Protein AF-W7XDG5-F1 (afdb_monomer_lite)

pLDDT: mean 74.52, std 22.85, range [33.78, 98.62]

Secondary structure (DSSP, 8-state):
-----------------------------------------------------------------------------------------TTGGGGG-----HHHHHHHHHHHHHHHTS-HHHHHHHHHHHHHHHHHHHHT-TTSHHHHHHHHHHHHHHHHHHHHHHHHHHHHHHHHHHHHHHHHHHHHHHHHHHHHSHHHHHHHHHHHHHHHHHHHHHHHHHHHHHHHHHHHHHHHHHHHHHHHHHHHHHHHHHHHHHHHHHHHHHHHHHHHHHHHHHHHHHHHHHHHHHHHHHHHHHHHHHHHHHHHHHHHHHHHHHHHHHHHHHHHHHHHHHHTT--

InterPro domains:
  IPR039986 Cilia- and flagella- associated protein 210 [PTHR28663] (76-336)
  IPR043597 Trichohyalin-plectin-homology domain [PF13868] (195-336)

Foldseek 3Di:
DDDDDDDDDDDDDDDDDDDDDDDDDDDDPDDPDDDPDPDDDDDDDDDDDDDDDDPPPPDPPDDPDDDPDDPDDDPDDDDDDDDDDDDDDPVVVVVPPDPQDPVNVVVVVVVVVVVPVPPPVVVVVVVVVVVVVVVVVLVPDCPRPVNVVVVVVVVVVVVVVVVVVVVVVVVVVVVVVVVVVVVVVVVVVVVVVVCPPPVNVVVVVVVVVVVVVVVVVVVVVVVVVVVVVVVVVVVVVVVVVVVVVVVVVVVVVVVVVVVVVVVVVVVVVVVVVVVVVVVVVVVVVVVVVVVVVVVVVVVVVVVVVVVVVVVVVVVVVVVVVVVVVVVVVVVVVVVVPPD

Radius of gyration: 85.72 Å; chains: 1; bounding box: 159×90×265 Å

Structure (mmCIF, N/CA/C/O backbone):
data_AF-W7XDG5-F1
#
_entry.id   AF-W7XDG5-F1
#
loop_
_atom_site.group_PDB
_atom_site.id
_atom_site.type_symbol
_atom_site.label_atom_id
_atom_site.label_alt_id
_atom_site.label_comp_id
_atom_site.label_asym_id
_atom_site.label_entity_id
_atom_site.label_seq_id
_atom_site.pdbx_PDB_ins_code
_atom_site.Cartn_x
_atom_site.Cartn_y
_atom_site.Cartn_z
_atom_site.occupancy
_atom_site.B_iso_or_equiv
_atom_site.auth_seq_id
_atom_site.auth_comp_id
_atom_site.auth_asym_id
_atom_site.auth_atom_id
_atom_site.pdbx_PDB_model_num
ATOM 1 N N . MET A 1 1 ? -16.754 -52.735 0.616 1.00 49.56 1 MET A N 1
ATOM 2 C CA . MET A 1 1 ? -15.907 -53.597 1.467 1.00 49.56 1 MET A CA 1
ATOM 3 C C . MET A 1 1 ? -14.473 -53.525 0.960 1.00 49.56 1 MET A C 1
ATOM 5 O O . MET A 1 1 ? -14.187 -54.140 -0.052 1.00 49.56 1 MET A O 1
ATOM 9 N N . ALA A 1 2 ? -13.644 -52.710 1.619 1.00 40.28 2 ALA A N 1
ATOM 10 C CA . ALA A 1 2 ? -12.169 -52.677 1.604 1.00 40.28 2 ALA A CA 1
ATOM 11 C C . ALA A 1 2 ? -11.764 -51.508 2.538 1.00 40.28 2 ALA A C 1
ATOM 13 O O . ALA A 1 2 ? -11.938 -50.349 2.179 1.00 40.28 2 ALA A O 1
ATOM 14 N N . THR A 1 3 ? -11.705 -51.745 3.856 1.00 48.88 3 THR A N 1
ATOM 15 C CA . THR A 1 3 ? -10.469 -51.711 4.682 1.00 48.88 3 THR A CA 1
ATOM 16 C C . THR A 1 3 ? -9.687 -50.394 4.552 1.00 48.88 3 THR A C 1
ATOM 18 O O . THR A 1 3 ? -8.977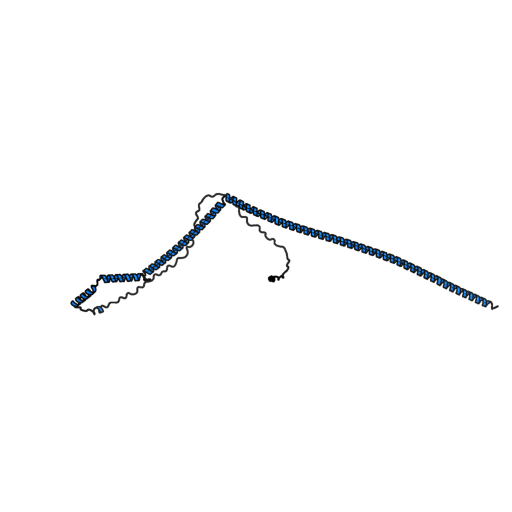 -50.192 3.579 1.00 48.88 3 THR A O 1
ATOM 21 N N . LYS A 1 4 ? -9.933 -49.398 5.418 1.00 45.78 4 LYS A N 1
ATOM 22 C CA . LYS A 1 4 ? -9.270 -49.172 6.730 1.00 45.78 4 LYS A CA 1
ATOM 23 C C . LYS A 1 4 ? -7.735 -49.152 6.652 1.00 45.78 4 LYS A C 1
ATOM 25 O O . LYS A 1 4 ? -7.142 -50.220 6.589 1.00 45.78 4 LYS A O 1
ATOM 30 N N . ASN A 1 5 ? -7.140 -47.957 6.753 1.00 45.66 5 ASN A N 1
ATOM 31 C CA . ASN A 1 5 ? -6.005 -47.597 7.628 1.00 45.66 5 ASN A CA 1
ATOM 32 C C . ASN A 1 5 ? -5.263 -46.374 7.073 1.00 45.66 5 ASN A C 1
ATOM 34 O O . ASN A 1 5 ? -4.577 -46.501 6.071 1.00 45.66 5 ASN A O 1
ATOM 38 N N . LEU A 1 6 ? -5.381 -45.223 7.743 1.00 41.59 6 LEU A N 1
ATOM 39 C CA . LEU A 1 6 ? -4.256 -44.344 8.102 1.00 41.59 6 LEU A CA 1
ATOM 40 C C . LEU A 1 6 ? -4.798 -43.193 8.975 1.00 41.59 6 LEU A C 1
ATOM 42 O O . LEU A 1 6 ? -5.021 -42.069 8.537 1.00 41.59 6 LEU A O 1
ATOM 46 N N . GLN A 1 7 ? -5.066 -43.512 10.238 1.00 43.84 7 GLN A N 1
ATOM 47 C CA . GLN A 1 7 ? -4.991 -42.551 11.333 1.00 43.84 7 GLN A CA 1
ATOM 48 C C . GLN A 1 7 ? -3.771 -42.965 12.147 1.00 43.84 7 GLN A C 1
ATOM 50 O O . GLN A 1 7 ? -3.762 -44.098 12.619 1.00 43.84 7 GLN A O 1
ATOM 55 N N . GLN A 1 8 ? -2.774 -42.088 12.285 1.00 41.34 8 GLN A N 1
ATOM 56 C CA . GLN A 1 8 ? -1.965 -41.869 13.495 1.00 41.34 8 GLN A CA 1
ATOM 57 C C . GLN A 1 8 ? -0.752 -40.974 13.191 1.00 41.34 8 GLN A C 1
ATOM 59 O O . GLN A 1 8 ? -0.273 -40.921 12.066 1.00 41.34 8 GLN A O 1
ATOM 64 N N . SER A 1 9 ? -0.306 -40.286 14.246 1.00 42.78 9 SER A N 1
ATOM 65 C CA . SER A 1 9 ? 0.859 -39.401 14.392 1.00 42.78 9 SER A CA 1
ATOM 66 C C . SER A 1 9 ? 0.800 -38.017 13.734 1.00 42.78 9 SER A C 1
ATOM 68 O O . SER A 1 9 ? 1.282 -37.822 12.625 1.00 42.78 9 SER A O 1
ATOM 70 N N . ASN A 1 10 ? 0.270 -37.035 14.475 1.00 40.34 10 ASN A N 1
ATOM 71 C CA . ASN A 1 10 ? 1.018 -35.818 14.840 1.00 40.34 10 ASN A CA 1
ATOM 72 C C . ASN A 1 10 ? 0.238 -35.008 15.890 1.00 40.34 10 ASN A C 1
ATOM 74 O O . ASN A 1 10 ? -0.404 -34.002 15.607 1.00 40.34 10 ASN A O 1
ATOM 78 N N . LEU A 1 11 ? 0.298 -35.495 17.128 1.00 39.19 11 LEU A N 1
ATOM 79 C CA . LEU A 1 11 ? -0.060 -34.781 18.350 1.00 39.19 11 LEU A CA 1
ATOM 80 C C . LEU A 1 11 ? 1.005 -35.159 19.377 1.00 39.19 11 LEU A C 1
ATOM 82 O O . LEU A 1 11 ? 1.043 -36.324 19.760 1.00 39.19 11 LEU A O 1
ATOM 86 N N . LEU A 1 12 ? 1.872 -34.204 19.744 1.00 39.56 12 LEU A N 1
ATOM 87 C CA . LEU A 1 12 ? 2.531 -34.033 21.054 1.00 39.56 12 LEU A CA 1
ATOM 88 C C . LEU A 1 12 ? 3.755 -33.104 20.926 1.00 39.56 12 LEU A C 1
ATOM 90 O O . LEU A 1 12 ? 4.812 -33.539 20.490 1.00 39.56 12 LEU A O 1
ATOM 94 N N . SER A 1 13 ? 3.615 -31.848 21.364 1.00 37.75 13 SER A N 1
ATOM 95 C CA . SER A 1 13 ? 4.510 -31.247 22.373 1.00 37.75 13 SER A CA 1
ATOM 96 C C . SER A 1 13 ? 4.009 -29.845 22.754 1.00 37.75 13 SER A C 1
ATOM 98 O O . SER A 1 13 ? 4.306 -28.845 22.100 1.00 37.75 13 SER A O 1
ATOM 100 N N . ILE A 1 14 ? 3.219 -29.792 23.825 1.00 41.94 14 ILE A N 1
ATOM 101 C CA . ILE A 1 14 ? 2.969 -28.595 24.640 1.00 41.94 14 ILE A CA 1
ATOM 102 C C . ILE A 1 14 ? 4.016 -28.618 25.771 1.00 41.94 14 ILE A C 1
ATOM 104 O O . ILE A 1 14 ? 4.406 -29.702 26.199 1.00 41.94 14 ILE A O 1
ATOM 108 N N . GLN A 1 15 ? 4.357 -27.433 26.304 1.00 35.47 15 GLN A N 1
ATOM 109 C CA . GLN A 1 15 ? 5.181 -27.128 27.499 1.00 35.47 15 GLN A CA 1
ATOM 110 C C . GLN A 1 15 ? 6.679 -26.960 27.162 1.00 35.47 15 GLN A C 1
ATOM 112 O O . GLN A 1 15 ? 7.318 -27.877 26.675 1.00 35.47 15 GLN A O 1
ATOM 117 N N . THR A 1 16 ? 7.338 -25.808 27.329 1.00 40.66 16 THR A N 1
ATOM 118 C CA . THR A 1 16 ? 7.380 -24.822 28.428 1.00 40.66 16 THR A CA 1
ATOM 119 C C . THR A 1 16 ? 7.983 -23.514 27.852 1.00 40.66 16 THR A C 1
ATOM 121 O O . THR A 1 16 ? 8.860 -23.564 26.998 1.00 40.66 16 THR A O 1
ATOM 124 N N . ASN A 1 17 ? 7.508 -22.303 28.151 1.00 36.38 17 ASN A N 1
ATOM 125 C CA . ASN A 1 17 ? 7.984 -21.514 29.288 1.00 36.38 17 ASN A CA 1
ATOM 126 C C . ASN A 1 17 ? 7.143 -20.235 29.429 1.00 36.38 17 ASN A C 1
ATOM 128 O O . ASN A 1 17 ? 7.315 -19.269 28.689 1.00 36.38 17 ASN A O 1
ATOM 132 N N . ASN A 1 18 ? 6.280 -20.225 30.443 1.00 39.97 18 ASN A N 1
ATOM 133 C CA . ASN A 1 18 ? 5.857 -19.003 31.110 1.00 39.97 18 ASN A CA 1
ATOM 134 C C . ASN A 1 18 ? 7.000 -18.551 32.023 1.00 39.97 18 ASN A C 1
ATOM 136 O O . ASN A 1 18 ? 7.365 -19.278 32.949 1.00 39.97 18 ASN A O 1
ATOM 140 N N . LYS A 1 19 ? 7.517 -17.335 31.831 1.00 44.19 19 LYS A N 1
ATOM 141 C CA . LYS A 1 19 ? 8.148 -16.607 32.933 1.00 44.19 19 LYS A CA 1
ATOM 142 C C . LYS A 1 19 ? 7.814 -15.125 32.842 1.00 44.19 19 LYS A C 1
ATOM 144 O O . LYS A 1 19 ? 8.171 -14.442 31.890 1.00 44.19 19 LYS A O 1
ATOM 149 N N . LEU A 1 20 ? 7.082 -14.695 33.864 1.00 41.25 20 LEU A N 1
ATOM 150 C CA . LEU A 1 20 ? 6.764 -13.323 34.208 1.00 41.25 20 LEU A CA 1
ATOM 151 C C . LEU A 1 20 ? 8.003 -12.420 34.164 1.00 41.25 20 LEU A C 1
ATOM 153 O O . LEU A 1 20 ? 9.030 -12.759 34.750 1.00 41.25 20 LEU A O 1
ATOM 157 N N . ALA A 1 21 ? 7.821 -11.211 33.641 1.00 38.25 21 ALA A N 1
ATOM 158 C CA . ALA A 1 21 ? 8.398 -10.012 34.234 1.00 38.25 21 ALA A CA 1
ATOM 159 C C . ALA A 1 21 ? 7.479 -8.822 33.929 1.00 38.25 21 ALA A C 1
ATOM 161 O O . ALA A 1 21 ? 7.512 -8.232 32.853 1.00 38.25 21 ALA A O 1
ATOM 162 N N . MET A 1 22 ? 6.625 -8.500 34.901 1.00 44.25 22 MET A N 1
ATOM 163 C CA . MET A 1 22 ? 6.102 -7.151 35.059 1.00 44.25 22 MET A CA 1
ATOM 164 C C . MET A 1 22 ? 7.280 -6.210 35.317 1.00 44.25 22 MET A C 1
ATOM 166 O O . MET A 1 22 ? 8.075 -6.505 36.205 1.00 44.25 22 MET A O 1
ATOM 170 N N . GLN A 1 23 ? 7.347 -5.086 34.603 1.00 39.53 23 GLN A N 1
ATOM 171 C CA . GLN A 1 23 ? 7.790 -3.789 35.131 1.00 39.53 23 GLN A CA 1
ATOM 172 C C . GLN A 1 23 ? 7.580 -2.697 34.070 1.00 39.53 23 GLN A C 1
ATOM 174 O O . GLN A 1 23 ? 8.295 -2.608 33.078 1.00 39.53 23 GLN A O 1
ATOM 179 N N . SER A 1 24 ? 6.562 -1.869 34.309 1.00 40.94 24 SER A N 1
ATOM 180 C CA . SER A 1 24 ? 6.513 -0.468 33.873 1.00 40.94 24 SER A CA 1
ATOM 181 C C . SER A 1 24 ? 7.502 0.319 34.748 1.00 40.94 24 SER A C 1
ATOM 183 O O . SER A 1 24 ? 7.617 -0.011 35.934 1.00 40.94 24 SER A O 1
ATOM 185 N N . PRO A 1 25 ? 8.237 1.312 34.215 1.00 52.00 25 PRO A N 1
ATOM 186 C CA . PRO A 1 25 ? 7.735 2.682 34.340 1.00 52.00 25 PRO A CA 1
ATOM 187 C C . PRO A 1 25 ? 8.011 3.604 33.138 1.00 52.00 25 PRO A C 1
ATOM 189 O O . PRO A 1 25 ? 9.031 3.525 32.458 1.00 52.00 25 PRO A O 1
ATOM 192 N N . ASN A 1 26 ? 7.075 4.541 32.962 1.00 48.94 26 ASN A N 1
ATOM 193 C CA . ASN A 1 26 ? 7.190 5.820 32.259 1.00 48.94 26 ASN A CA 1
ATOM 194 C C . ASN A 1 26 ? 8.621 6.379 32.168 1.00 48.94 26 ASN A C 1
ATOM 196 O O . ASN A 1 26 ? 9.257 6.562 33.198 1.00 48.94 26 ASN A O 1
ATOM 200 N N . HIS A 1 27 ? 9.057 6.752 30.961 1.00 39.16 27 HIS A N 1
ATOM 201 C CA . HIS A 1 27 ? 9.639 8.058 30.603 1.00 39.16 27 HIS A CA 1
ATOM 202 C C . HIS A 1 27 ? 10.189 8.006 29.164 1.00 39.16 27 HIS A C 1
ATOM 204 O O . HIS A 1 27 ? 10.808 7.023 28.782 1.00 39.16 27 HIS A O 1
ATOM 210 N N . LEU A 1 28 ? 10.005 9.112 28.424 1.00 41.94 28 LEU A N 1
ATOM 211 C CA . LEU A 1 28 ? 10.512 9.462 27.075 1.00 41.94 28 LEU A CA 1
ATOM 212 C C . LEU A 1 28 ? 9.476 9.475 25.940 1.00 41.94 28 LEU A C 1
ATOM 214 O O . LEU A 1 28 ? 9.595 8.796 24.926 1.00 41.94 28 LEU A O 1
ATOM 218 N N . LEU A 1 29 ? 8.537 10.418 26.054 1.00 45.34 29 LEU A N 1
ATOM 219 C CA . LEU A 1 29 ? 8.078 11.190 24.899 1.00 45.34 29 LEU A CA 1
ATOM 220 C C . LEU A 1 29 ? 9.277 11.974 24.334 1.00 45.34 29 LEU A C 1
ATOM 222 O O . LEU A 1 29 ? 9.655 13.021 24.861 1.00 45.34 29 LEU A O 1
ATOM 226 N N . LYS A 1 30 ? 9.892 11.455 23.269 1.00 43.22 30 LYS A N 1
ATOM 227 C CA . LYS A 1 30 ? 10.757 12.223 22.369 1.00 43.22 30 LYS A CA 1
ATOM 228 C C . LYS A 1 30 ? 10.217 12.139 20.944 1.00 43.22 30 LYS A C 1
ATOM 230 O O . LYS A 1 30 ? 10.039 11.061 20.393 1.00 43.22 30 LYS A O 1
ATOM 235 N N . SER A 1 31 ? 10.001 13.334 20.396 1.00 44.91 31 SER A N 1
ATOM 236 C CA . SER A 1 31 ? 10.007 13.692 18.976 1.00 44.91 31 SER A CA 1
ATOM 237 C C . SER A 1 31 ? 9.077 12.908 18.048 1.00 44.91 31 SER A C 1
ATOM 239 O O . SER A 1 31 ? 9.520 12.070 17.266 1.00 44.91 31 SER A O 1
ATOM 241 N N . VAL A 1 32 ? 7.803 13.305 18.026 1.00 41.69 32 VAL A N 1
ATOM 242 C CA . VAL A 1 32 ? 7.031 13.249 16.780 1.00 41.69 32 VAL A CA 1
ATOM 243 C C . VAL A 1 32 ? 7.592 14.341 15.872 1.00 41.69 32 VAL A C 1
ATOM 245 O O . VAL A 1 32 ? 7.508 15.530 16.182 1.00 41.69 32 VAL A O 1
ATOM 248 N N . GLY A 1 33 ? 8.249 13.903 14.800 1.00 37.94 33 GLY A N 1
ATOM 249 C CA . GLY A 1 33 ? 8.836 14.754 13.779 1.00 37.94 33 GLY A CA 1
ATOM 250 C C . GLY A 1 33 ? 7.779 15.634 13.127 1.00 37.94 33 GLY A C 1
ATOM 251 O O . GLY A 1 33 ? 6.823 15.142 12.531 1.00 37.94 33 GLY A O 1
ATOM 252 N N . GLN A 1 34 ? 7.980 16.945 13.223 1.00 42.38 34 GLN A N 1
ATOM 253 C CA . GLN A 1 34 ? 7.346 17.876 12.310 1.00 42.38 34 GLN A CA 1
ATOM 254 C C . GLN A 1 34 ? 8.083 17.800 10.973 1.00 42.38 34 GLN A C 1
ATOM 256 O O . GLN A 1 34 ? 9.289 18.009 10.866 1.00 42.38 34 GLN A O 1
ATOM 261 N N . SER A 1 35 ? 7.294 17.422 9.980 1.00 41.16 35 SER A N 1
ATOM 262 C CA . SER A 1 35 ? 7.556 17.336 8.555 1.00 41.16 35 SER A CA 1
ATOM 263 C C . SER A 1 35 ? 8.457 18.441 7.996 1.00 41.16 35 SER A C 1
ATOM 265 O O . SER A 1 35 ? 8.065 19.606 7.906 1.00 41.16 35 SER A O 1
ATOM 267 N N . THR A 1 36 ? 9.614 18.045 7.479 1.00 46.84 36 THR A N 1
ATOM 268 C CA . THR A 1 36 ? 10.295 18.736 6.388 1.00 46.84 36 THR A CA 1
ATOM 269 C C . THR A 1 36 ? 9.746 18.217 5.059 1.00 46.84 36 THR A C 1
ATOM 271 O O . THR A 1 36 ? 10.128 17.136 4.634 1.00 46.84 36 THR A O 1
ATOM 274 N N . LEU A 1 37 ? 8.868 18.974 4.387 1.00 39.16 37 LEU A N 1
ATOM 275 C CA . LEU A 1 37 ? 8.827 19.033 2.913 1.00 39.16 37 LEU A CA 1
ATOM 276 C C . LEU A 1 37 ? 7.896 20.155 2.409 1.00 39.16 37 LEU A C 1
ATOM 278 O O . LEU A 1 37 ? 6.871 19.911 1.785 1.00 39.16 37 LEU A O 1
ATOM 282 N N . ASN A 1 38 ? 8.267 21.415 2.643 1.00 41.59 38 ASN A N 1
ATOM 283 C CA . ASN A 1 38 ? 7.743 22.520 1.837 1.00 41.59 38 ASN A CA 1
ATOM 284 C C . ASN A 1 38 ? 8.668 22.718 0.635 1.00 41.59 38 ASN A C 1
ATOM 286 O O . ASN A 1 38 ? 9.659 23.440 0.710 1.00 41.59 38 ASN A O 1
ATOM 290 N N . GLN A 1 39 ? 8.346 22.069 -0.482 1.00 42.19 39 GLN A N 1
ATOM 291 C CA . GLN A 1 39 ? 8.837 22.481 -1.792 1.00 42.19 39 GLN A CA 1
ATOM 292 C C . GLN A 1 39 ? 7.719 22.376 -2.829 1.00 42.19 39 GLN A C 1
ATOM 294 O O . GLN A 1 39 ? 7.091 21.331 -2.968 1.00 42.19 39 GLN A O 1
ATOM 299 N N . ARG A 1 40 ? 7.617 23.452 -3.623 1.00 36.25 40 ARG A N 1
ATOM 300 C CA . ARG A 1 40 ? 6.835 23.651 -4.859 1.00 36.25 40 ARG A CA 1
ATOM 301 C C . ARG A 1 40 ? 5.399 24.139 -4.650 1.00 36.25 40 ARG A C 1
ATOM 303 O O . ARG A 1 40 ? 4.517 23.367 -4.323 1.00 36.25 40 ARG A O 1
ATOM 310 N N . TYR A 1 41 ? 5.166 25.418 -4.938 1.00 37.44 41 TYR A N 1
ATOM 311 C CA . TYR A 1 41 ? 4.758 25.867 -6.275 1.00 37.44 41 TYR A CA 1
ATOM 312 C C . TYR A 1 41 ? 5.198 27.323 -6.460 1.00 37.44 41 TYR A C 1
ATOM 314 O O . TYR A 1 41 ? 4.690 28.221 -5.801 1.00 37.44 41 TYR A O 1
ATOM 322 N N . ASN A 1 42 ? 6.159 27.540 -7.355 1.00 38.31 42 ASN A N 1
ATOM 323 C CA . ASN A 1 42 ? 6.479 28.856 -7.889 1.00 38.31 42 ASN A CA 1
ATOM 324 C C . ASN A 1 42 ? 6.084 28.795 -9.366 1.00 38.31 42 ASN A C 1
ATOM 326 O O . ASN A 1 42 ? 6.700 28.050 -10.125 1.00 38.31 42 ASN A O 1
ATOM 330 N N . ASN A 1 43 ? 5.005 29.482 -9.737 1.00 39.53 43 ASN A N 1
ATOM 331 C CA . ASN A 1 43 ? 4.541 29.579 -11.115 1.00 39.53 43 ASN A CA 1
ATOM 332 C C . ASN A 1 43 ? 4.280 31.043 -11.468 1.00 39.53 43 ASN A C 1
ATOM 334 O O . ASN A 1 43 ? 3.534 31.734 -10.780 1.00 39.53 43 ASN A O 1
ATOM 338 N N . ASN A 1 44 ? 4.822 31.392 -12.633 1.00 39.25 44 ASN A N 1
ATOM 339 C CA . ASN A 1 44 ? 4.478 32.487 -13.535 1.00 39.25 44 ASN A CA 1
ATOM 340 C C . ASN A 1 44 ? 5.100 33.858 -13.288 1.00 39.25 44 ASN A C 1
ATOM 342 O O . ASN A 1 44 ? 4.585 34.681 -12.539 1.00 39.25 44 ASN A O 1
ATOM 346 N N . SER A 1 45 ? 6.118 34.141 -14.101 1.00 33.78 45 SER A N 1
ATOM 347 C CA . SER A 1 45 ? 6.160 35.198 -15.135 1.00 33.78 45 SER A CA 1
ATOM 348 C C . SER A 1 45 ? 7.613 35.277 -15.619 1.00 33.78 45 SER A C 1
ATOM 350 O O . SER A 1 45 ? 8.516 35.056 -14.828 1.00 33.78 45 SER A O 1
ATOM 352 N N . SER A 1 46 ? 8.005 35.598 -16.840 1.00 37.75 46 SER A N 1
ATOM 353 C CA . SER A 1 46 ? 7.399 35.892 -18.131 1.00 37.75 46 SER A CA 1
ATOM 354 C C . SER A 1 46 ? 8.616 36.211 -19.025 1.00 37.75 46 SER A C 1
ATOM 356 O O . SER A 1 46 ? 9.635 36.676 -18.516 1.00 37.75 46 SER A O 1
ATOM 358 N N . SER A 1 47 ? 8.481 36.045 -20.340 1.00 43.44 47 SER A N 1
ATOM 359 C CA . SER A 1 47 ? 9.288 36.691 -21.396 1.00 43.44 47 SER A CA 1
ATOM 360 C C . SER A 1 47 ? 10.758 36.274 -21.622 1.00 43.44 47 SER A C 1
ATOM 362 O O . SER A 1 47 ? 11.586 36.268 -20.721 1.00 43.44 47 SER A O 1
ATOM 364 N N . GLY A 1 48 ? 11.072 35.998 -22.896 1.00 35.16 48 GLY A N 1
ATOM 365 C CA . GLY A 1 48 ? 12.413 35.731 -23.435 1.00 35.16 48 GLY A CA 1
ATOM 366 C C . GLY A 1 48 ? 12.366 34.621 -24.495 1.00 35.16 48 GLY A C 1
ATOM 367 O O . GLY A 1 48 ? 12.597 33.466 -24.173 1.00 35.16 48 GLY A O 1
ATOM 368 N N . ILE A 1 49 ? 11.777 34.827 -25.679 1.00 39.50 49 ILE A N 1
ATOM 369 C CA . ILE A 1 49 ? 12.410 35.425 -26.875 1.00 39.50 49 ILE A CA 1
ATOM 370 C C . ILE A 1 49 ? 13.701 34.678 -27.270 1.00 39.50 49 ILE A C 1
ATOM 372 O O . ILE A 1 49 ? 14.729 34.826 -26.629 1.00 39.50 49 ILE A O 1
ATOM 376 N N . TYR A 1 50 ? 13.569 33.895 -28.351 1.00 44.09 50 TYR A N 1
ATOM 377 C CA . TYR A 1 50 ? 14.560 33.399 -29.320 1.00 44.09 50 TYR A CA 1
ATOM 378 C C . TYR A 1 50 ? 15.993 33.090 -28.853 1.00 44.09 50 TYR A C 1
ATOM 380 O O . TYR A 1 50 ? 16.782 33.998 -28.630 1.00 44.09 50 TYR A O 1
ATOM 388 N N . GLN A 1 51 ? 16.400 31.822 -28.988 1.00 39.56 51 GLN A N 1
ATOM 389 C CA . GLN A 1 51 ? 17.470 31.463 -29.931 1.00 39.56 51 GLN A CA 1
ATOM 390 C C . GLN A 1 51 ? 17.551 29.946 -30.141 1.00 39.56 51 GLN A C 1
ATOM 392 O O . GLN A 1 51 ? 17.580 29.149 -29.209 1.00 39.56 51 GLN A O 1
ATOM 397 N N . SER A 1 52 ? 17.582 29.567 -31.414 1.00 56.62 52 SER A N 1
ATOM 398 C CA . SER A 1 52 ? 17.925 28.247 -31.927 1.00 56.62 52 SER A CA 1
ATOM 399 C C . SER A 1 52 ? 19.316 27.821 -31.445 1.00 56.62 52 SER A C 1
ATOM 401 O O . SER A 1 52 ? 20.324 28.322 -31.943 1.00 56.62 52 SER A O 1
ATOM 403 N N . GLY A 1 53 ? 19.372 26.889 -30.498 1.00 38.09 53 GLY A N 1
ATOM 404 C CA . GLY A 1 53 ? 20.594 26.193 -30.106 1.00 38.09 53 GLY A CA 1
ATOM 405 C C . GLY A 1 53 ? 20.614 24.801 -30.723 1.00 38.09 53 GLY A C 1
ATOM 406 O O . GLY A 1 53 ? 19.904 23.911 -30.264 1.00 38.09 53 GLY A O 1
ATOM 407 N N . LEU A 1 54 ? 21.410 24.625 -31.778 1.00 52.50 54 LEU A N 1
ATOM 408 C CA . LEU A 1 54 ? 21.827 23.314 -32.278 1.00 52.50 54 LEU A CA 1
ATOM 409 C C . LEU A 1 54 ? 22.424 22.478 -31.127 1.00 52.50 54 LEU A C 1
ATOM 411 O O . LEU A 1 54 ? 23.058 23.052 -30.237 1.00 52.50 54 LEU A O 1
ATOM 415 N N . PRO A 1 55 ? 22.289 21.140 -31.139 1.00 45.53 55 PRO A N 1
ATOM 416 C CA . PRO A 1 55 ? 22.978 20.303 -30.169 1.00 45.53 55 PRO A CA 1
ATOM 417 C C . PRO A 1 55 ? 24.493 20.458 -30.358 1.00 45.53 55 PRO A C 1
ATOM 419 O O . PRO A 1 55 ? 25.049 20.059 -31.381 1.00 45.53 55 PRO A O 1
ATOM 422 N N . GLN A 1 56 ? 25.165 21.064 -29.373 1.00 42.94 56 GLN A N 1
ATOM 423 C CA . GLN A 1 56 ? 26.619 21.027 -29.290 1.00 42.94 56 GLN A CA 1
ATOM 424 C C . GLN A 1 56 ? 27.052 19.576 -29.088 1.00 42.94 56 GLN A C 1
ATOM 426 O O . GLN A 1 56 ? 26.885 18.997 -28.015 1.00 42.94 56 GLN A O 1
ATOM 431 N N . ILE A 1 57 ? 27.633 19.006 -30.138 1.00 41.44 57 ILE A N 1
ATOM 432 C CA . ILE A 1 57 ? 28.430 17.790 -30.062 1.00 41.44 57 ILE A CA 1
ATOM 433 C C . ILE A 1 57 ? 29.651 18.131 -29.205 1.00 41.44 57 ILE A C 1
ATOM 435 O O . ILE A 1 57 ? 30.591 18.788 -29.655 1.00 41.44 57 ILE A O 1
ATOM 439 N N . TYR A 1 58 ? 29.613 17.722 -27.939 1.00 36.09 58 TYR A N 1
ATOM 440 C CA . TYR A 1 58 ? 30.768 17.757 -27.053 1.00 36.09 58 TYR A CA 1
ATOM 441 C C . TYR A 1 58 ? 31.795 16.741 -27.567 1.00 36.09 58 TYR A C 1
ATOM 443 O O . TYR A 1 58 ? 31.708 15.545 -27.296 1.00 36.09 58 TYR A O 1
ATOM 451 N N . TYR A 1 59 ? 32.785 17.218 -28.321 1.00 44.22 59 TYR A N 1
ATOM 452 C CA . TYR A 1 59 ? 33.999 16.454 -28.582 1.00 44.22 59 TYR A CA 1
ATOM 453 C C . TYR A 1 59 ? 34.792 16.330 -27.281 1.00 44.22 59 TYR A C 1
ATOM 455 O O . TYR A 1 59 ? 35.342 17.309 -26.771 1.00 44.22 59 TYR A O 1
ATOM 463 N N . ASN A 1 60 ? 34.876 15.112 -26.755 1.00 40.97 60 ASN A N 1
ATOM 464 C CA . ASN A 1 60 ? 35.730 14.790 -25.623 1.00 40.97 60 ASN A CA 1
ATOM 465 C C . ASN A 1 60 ? 37.207 14.806 -26.072 1.00 40.97 60 ASN A C 1
ATOM 467 O O . ASN A 1 60 ? 37.752 13.807 -26.536 1.00 40.97 60 ASN A O 1
ATOM 471 N N . LYS A 1 61 ? 37.860 15.972 -25.978 1.00 45.72 61 LYS A N 1
ATOM 472 C CA . LYS A 1 61 ? 39.321 16.114 -26.086 1.00 45.72 61 LYS A CA 1
ATOM 473 C C . LYS A 1 61 ? 39.968 15.684 -24.769 1.00 45.72 61 LYS A C 1
ATOM 475 O O . LYS A 1 61 ? 40.413 16.522 -23.993 1.00 45.72 61 LYS A O 1
ATOM 480 N N . GLN A 1 62 ? 40.056 14.383 -24.529 1.00 45.72 62 GLN A N 1
ATOM 481 C CA . GLN A 1 62 ? 40.924 13.835 -23.488 1.00 45.72 62 GLN A CA 1
ATOM 482 C C . GLN A 1 62 ? 41.301 12.398 -23.837 1.00 45.72 62 GLN A C 1
ATOM 484 O O . GLN A 1 62 ? 40.579 11.460 -23.530 1.00 45.72 62 GLN A O 1
ATOM 489 N N . THR A 1 63 ? 42.425 12.263 -24.547 1.00 44.12 63 THR A N 1
ATOM 490 C CA . THR A 1 63 ? 43.388 11.138 -24.513 1.00 44.12 63 THR A CA 1
ATOM 491 C C . THR A 1 63 ? 44.485 11.409 -25.553 1.00 44.12 63 THR A C 1
ATOM 493 O O . THR A 1 63 ? 44.666 10.700 -26.534 1.00 44.12 63 THR A O 1
ATOM 496 N N . GLN A 1 64 ? 45.238 12.493 -25.354 1.00 44.38 64 GLN A N 1
ATOM 497 C CA . GLN A 1 64 ? 46.611 12.568 -25.853 1.00 44.38 64 GLN A CA 1
ATOM 498 C C . GLN A 1 64 ? 47.524 12.380 -24.653 1.00 44.38 64 GLN A C 1
ATOM 500 O O . GLN A 1 64 ? 47.849 13.342 -23.962 1.00 44.38 64 GLN A O 1
ATOM 505 N N . LYS A 1 65 ? 47.876 11.130 -24.377 1.00 48.25 65 LYS A N 1
ATOM 506 C CA . LYS A 1 65 ? 49.088 10.757 -23.656 1.00 48.25 65 LYS A CA 1
ATOM 507 C C . LYS A 1 65 ? 49.360 9.289 -23.951 1.00 48.25 65 LYS A C 1
ATOM 509 O O . LYS A 1 65 ? 48.450 8.471 -23.926 1.00 48.25 65 LYS A O 1
ATOM 514 N N . ASP A 1 66 ? 50.626 9.048 -24.253 1.00 44.34 66 ASP A N 1
ATOM 515 C CA . ASP A 1 66 ? 51.292 7.754 -24.316 1.00 44.34 66 ASP A CA 1
ATOM 516 C C . ASP A 1 66 ? 51.057 6.952 -25.597 1.00 44.34 66 ASP A C 1
ATOM 518 O O . ASP A 1 66 ? 50.138 6.154 -25.696 1.00 44.34 66 ASP A O 1
ATOM 522 N N . LEU A 1 67 ? 51.940 7.175 -26.579 1.00 45.34 67 LEU A N 1
ATOM 523 C CA . LEU A 1 67 ? 52.596 6.147 -27.410 1.00 45.34 67 LEU A CA 1
ATOM 524 C C . LEU A 1 67 ? 53.654 6.825 -28.306 1.00 45.34 67 LEU A C 1
ATOM 526 O O . LEU A 1 67 ? 53.620 6.785 -29.531 1.00 45.34 67 LEU A O 1
ATOM 530 N N . SER A 1 68 ? 54.623 7.479 -27.665 1.00 42.81 68 SER A N 1
ATOM 531 C CA . SER A 1 68 ? 55.881 7.900 -28.284 1.00 42.81 68 SER A CA 1
ATOM 532 C C . SER A 1 68 ? 57.010 7.238 -27.509 1.00 42.81 68 SER A C 1
ATOM 534 O O . SER A 1 68 ? 57.296 7.643 -26.386 1.00 42.81 68 SER A O 1
ATOM 536 N N . THR A 1 69 ? 57.584 6.187 -28.097 1.00 50.16 69 THR A N 1
ATOM 537 C CA . THR A 1 69 ? 58.975 5.696 -27.989 1.00 50.16 69 THR A CA 1
ATOM 538 C C . THR A 1 69 ? 58.985 4.189 -28.239 1.00 50.16 69 THR A C 1
ATOM 540 O O . THR A 1 69 ? 58.659 3.394 -27.365 1.00 50.16 69 THR A O 1
ATOM 543 N N . LYS A 1 70 ? 59.354 3.800 -29.463 1.00 41.06 70 LYS A N 1
ATOM 544 C CA . LYS A 1 70 ? 60.110 2.579 -29.812 1.00 41.06 70 LYS A CA 1
ATOM 545 C C . LYS A 1 70 ? 60.306 2.557 -31.329 1.00 41.06 70 LYS A C 1
ATOM 547 O O . LYS A 1 70 ? 59.785 1.713 -32.046 1.00 41.06 70 LYS A O 1
ATOM 552 N N . SER A 1 71 ? 61.065 3.542 -31.810 1.00 35.88 71 SER A N 1
ATOM 553 C CA . SER A 1 71 ? 61.745 3.436 -33.098 1.00 35.88 71 SER A CA 1
ATOM 554 C C . SER A 1 71 ? 62.937 2.506 -32.886 1.00 35.88 71 SER A C 1
ATOM 556 O O . SER A 1 71 ? 63.898 2.850 -32.198 1.00 35.88 71 SER A O 1
ATOM 558 N N . THR A 1 72 ? 62.825 1.276 -33.374 1.00 44.53 72 THR A N 1
ATOM 559 C CA . THR A 1 72 ? 63.906 0.295 -33.346 1.00 44.53 72 THR A CA 1
ATOM 560 C C . THR A 1 72 ? 64.928 0.650 -34.418 1.00 44.53 72 THR A C 1
ATOM 562 O O . THR A 1 72 ? 64.733 0.360 -35.597 1.00 44.53 72 THR A O 1
ATOM 565 N N . ASN A 1 73 ? 66.037 1.244 -33.985 1.00 49.59 73 ASN A N 1
ATOM 566 C CA . ASN A 1 73 ? 67.299 1.213 -34.712 1.00 49.59 73 ASN A CA 1
ATOM 567 C C . ASN A 1 73 ? 67.717 -0.250 -34.914 1.00 49.59 73 ASN A C 1
ATOM 569 O O . ASN A 1 73 ? 68.015 -0.948 -33.951 1.00 49.59 73 ASN A O 1
ATOM 573 N N . ASN A 1 74 ? 67.736 -0.710 -36.163 1.00 41.47 74 ASN A N 1
ATOM 574 C CA . ASN A 1 74 ? 68.440 -1.922 -36.578 1.00 41.47 74 ASN A CA 1
ATOM 575 C C . ASN A 1 74 ? 68.896 -1.757 -38.036 1.00 41.47 74 ASN A C 1
ATOM 577 O O . ASN A 1 74 ? 68.421 -2.425 -38.952 1.00 41.47 74 ASN A O 1
ATOM 581 N N . LEU A 1 75 ? 69.834 -0.831 -38.246 1.00 40.59 75 LEU A N 1
ATOM 582 C CA . LEU A 1 75 ? 70.712 -0.847 -39.413 1.00 40.59 75 LEU A CA 1
ATOM 583 C C . LEU A 1 75 ? 71.714 -1.985 -39.208 1.00 40.59 75 LEU A C 1
ATOM 585 O O . LEU A 1 75 ? 72.702 -1.858 -38.487 1.00 40.59 75 LEU A O 1
ATOM 589 N N . ARG A 1 76 ? 71.393 -3.137 -39.793 1.00 40.91 76 ARG A N 1
ATOM 590 C CA . ARG A 1 76 ? 72.231 -4.332 -39.777 1.00 40.91 76 ARG A CA 1
ATOM 591 C C . ARG A 1 76 ? 73.350 -4.154 -40.800 1.00 40.91 76 ARG A C 1
ATOM 593 O O . ARG A 1 76 ? 73.085 -3.989 -41.988 1.00 40.91 76 ARG A O 1
ATOM 600 N N . SER A 1 77 ? 74.586 -4.185 -40.311 1.00 46.16 77 SER A N 1
ATOM 601 C CA . SER A 1 77 ? 75.802 -4.202 -41.112 1.00 46.16 77 SER A CA 1
ATOM 602 C C . SER A 1 77 ? 75.815 -5.414 -42.045 1.00 46.16 77 SER A C 1
ATOM 604 O O . SER A 1 77 ? 75.656 -6.560 -41.618 1.00 46.16 77 SER A O 1
ATOM 606 N N . LEU A 1 78 ? 76.010 -5.162 -43.337 1.00 45.25 78 LEU A N 1
ATOM 607 C CA . LEU A 1 78 ? 76.396 -6.194 -44.287 1.00 45.25 78 LEU A CA 1
ATOM 608 C C . LEU A 1 78 ? 77.923 -6.244 -44.319 1.00 45.25 78 LEU A C 1
ATOM 610 O O . LEU A 1 78 ? 78.587 -5.286 -44.708 1.00 45.25 78 LEU A O 1
ATOM 614 N N . ARG A 1 79 ? 78.453 -7.374 -43.845 1.00 40.38 79 ARG A N 1
ATOM 615 C CA . ARG A 1 79 ? 79.846 -7.792 -43.995 1.00 40.38 79 ARG A CA 1
ATOM 616 C C . ARG A 1 79 ? 80.212 -7.863 -45.476 1.00 40.38 79 ARG A C 1
ATOM 618 O O . ARG A 1 79 ? 79.562 -8.563 -46.245 1.00 40.38 79 ARG A O 1
ATOM 625 N N . THR A 1 80 ? 81.312 -7.222 -45.834 1.00 44.75 80 THR A N 1
ATOM 626 C CA . THR A 1 80 ? 82.111 -7.546 -47.015 1.00 44.75 80 THR A CA 1
ATOM 627 C C . THR A 1 80 ? 83.003 -8.742 -46.674 1.00 44.75 80 THR A C 1
ATOM 629 O O . THR A 1 80 ? 84.053 -8.569 -46.056 1.00 44.75 80 THR A O 1
ATOM 632 N N . GLU A 1 81 ? 82.593 -9.959 -47.033 1.00 41.62 81 GLU A N 1
ATOM 633 C CA . GLU A 1 81 ? 83.487 -11.122 -46.980 1.00 41.62 81 GLU A CA 1
ATOM 634 C C . GLU A 1 81 ? 84.193 -11.314 -48.333 1.00 41.62 81 GLU A C 1
ATOM 636 O O . GLU A 1 81 ? 83.571 -11.584 -49.355 1.00 41.62 81 GLU A O 1
ATOM 641 N N . GLY A 1 82 ? 85.510 -11.088 -48.293 1.00 37.66 82 GLY A N 1
ATOM 642 C CA . GLY A 1 82 ? 86.589 -11.625 -49.128 1.00 37.66 82 GLY A CA 1
ATOM 643 C C . GLY A 1 82 ? 86.292 -12.144 -50.535 1.00 37.66 82 GLY A C 1
ATOM 644 O O . GLY A 1 82 ? 86.019 -13.326 -50.720 1.00 37.66 82 GLY A O 1
ATOM 645 N N . ILE A 1 83 ? 86.588 -11.319 -51.541 1.00 41.56 83 ILE A N 1
ATOM 646 C CA . ILE A 1 83 ? 86.995 -11.812 -52.862 1.00 41.56 83 ILE A CA 1
ATOM 647 C C . ILE A 1 83 ? 88.488 -12.154 -52.765 1.00 41.56 83 ILE A C 1
ATOM 649 O O . ILE A 1 83 ? 89.339 -11.266 -52.769 1.00 41.56 83 ILE A O 1
ATOM 653 N N . LYS A 1 84 ? 88.814 -13.443 -52.628 1.00 42.50 84 LYS A N 1
ATOM 654 C CA . LYS A 1 84 ? 90.176 -13.953 -52.835 1.00 42.50 84 LYS A CA 1
ATOM 655 C C . LYS A 1 84 ? 90.391 -14.104 -54.340 1.00 42.50 84 LYS A C 1
ATOM 657 O O . LYS A 1 84 ? 89.755 -14.941 -54.969 1.00 42.50 84 LYS A O 1
ATOM 662 N N . SER A 1 85 ? 91.263 -13.287 -54.918 1.00 49.78 85 SER A N 1
ATOM 663 C CA . SER A 1 85 ? 91.739 -13.467 -56.289 1.00 49.78 85 SER A CA 1
ATOM 664 C C . SER A 1 85 ? 92.794 -14.575 -56.313 1.00 49.78 85 SER A C 1
ATOM 666 O O . SER A 1 85 ? 93.936 -14.350 -55.912 1.00 49.78 85 SER A O 1
ATOM 668 N N . GLU A 1 86 ? 92.411 -15.769 -56.761 1.00 49.25 86 GLU A N 1
ATOM 669 C CA . GLU A 1 86 ? 93.352 -16.830 -57.122 1.00 49.25 86 GLU A CA 1
ATOM 670 C C . GLU A 1 86 ? 94.137 -16.415 -58.374 1.00 49.25 86 GLU A C 1
ATOM 672 O O . GLU A 1 86 ? 93.576 -16.097 -59.425 1.00 49.25 86 GLU A O 1
ATOM 677 N N . SER A 1 87 ? 95.460 -16.374 -58.243 1.00 51.84 87 SER A N 1
ATOM 678 C CA . SER A 1 87 ? 96.402 -16.132 -59.329 1.00 51.84 87 SER A CA 1
ATOM 679 C C . SER A 1 87 ? 96.457 -17.348 -60.253 1.00 51.84 87 SER A C 1
ATOM 681 O O . SER A 1 87 ? 96.930 -18.410 -59.858 1.00 51.84 87 SER A O 1
ATOM 683 N N . LEU A 1 88 ? 95.999 -17.190 -61.494 1.00 50.25 88 LEU A N 1
ATOM 684 C CA . LEU A 1 88 ? 96.151 -18.200 -62.539 1.00 50.25 88 LEU A CA 1
ATOM 685 C C . LEU A 1 88 ? 97.628 -18.331 -62.950 1.00 50.25 88 LEU A C 1
ATOM 687 O O . LEU A 1 88 ? 98.211 -17.423 -63.551 1.00 50.25 88 LEU A O 1
ATOM 691 N N . ASP A 1 89 ? 98.209 -19.491 -62.648 1.00 52.84 89 ASP A N 1
ATOM 692 C CA . ASP A 1 89 ? 99.546 -19.913 -63.058 1.00 52.84 89 ASP A CA 1
ATOM 693 C C . ASP A 1 89 ? 99.651 -20.055 -64.585 1.00 52.84 89 ASP A C 1
ATOM 695 O O . ASP A 1 89 ? 99.223 -21.044 -65.188 1.00 52.84 89 ASP A O 1
ATOM 699 N N . LYS A 1 90 ? 100.325 -19.085 -65.215 1.00 56.59 90 LYS A N 1
ATOM 700 C CA . LYS A 1 90 ? 100.636 -19.043 -66.661 1.00 56.59 90 LYS A CA 1
ATOM 701 C C . LYS A 1 90 ? 101.528 -20.204 -67.148 1.00 56.59 90 LYS A C 1
ATOM 703 O O . LYS A 1 90 ? 101.707 -20.380 -68.347 1.00 56.59 90 LYS A O 1
ATOM 708 N N . SER A 1 91 ? 102.071 -20.999 -66.224 1.00 52.03 91 SER A N 1
ATOM 709 C CA . SER A 1 91 ? 102.957 -22.152 -66.459 1.00 52.03 91 SER A CA 1
ATOM 710 C C . SER A 1 91 ? 102.220 -23.396 -66.986 1.00 52.03 91 SER A C 1
ATOM 712 O O . SER A 1 91 ? 102.789 -24.208 -67.718 1.00 52.03 91 SER A O 1
ATOM 714 N N . SER A 1 92 ? 100.930 -23.536 -66.669 1.00 53.53 92 SER A N 1
ATOM 715 C CA . SER A 1 92 ? 100.129 -24.710 -67.050 1.00 53.53 92 SER A CA 1
ATOM 716 C C . SER A 1 92 ? 99.617 -24.670 -68.498 1.00 53.53 92 SER A C 1
ATOM 718 O O . SER A 1 92 ? 99.322 -25.719 -69.071 1.00 53.53 92 SER A O 1
ATOM 720 N N . LEU A 1 93 ? 99.587 -23.490 -69.133 1.00 54.62 93 LEU A N 1
ATOM 721 C CA . LEU A 1 93 ? 99.090 -23.323 -70.505 1.00 54.62 93 LEU A CA 1
ATOM 722 C C . LEU A 1 93 ? 100.053 -23.856 -71.582 1.00 54.62 93 LEU A C 1
ATOM 724 O O . LEU A 1 93 ? 99.625 -24.167 -72.689 1.00 54.62 93 LEU A O 1
ATOM 728 N N . ALA A 1 94 ? 101.348 -23.984 -71.276 1.00 53.91 94 ALA A N 1
ATOM 729 C CA . ALA A 1 94 ? 102.371 -24.343 -72.263 1.00 53.91 94 ALA A CA 1
ATOM 730 C C . ALA A 1 94 ? 102.499 -25.859 -72.522 1.00 53.91 94 ALA A C 1
ATOM 732 O O . ALA A 1 94 ? 103.154 -26.263 -73.479 1.00 53.91 94 ALA A O 1
ATOM 733 N N . LYS A 1 95 ? 101.879 -26.715 -71.695 1.00 56.94 95 LYS A N 1
ATOM 734 C CA . LYS A 1 95 ? 102.050 -28.184 -71.746 1.00 56.94 95 LYS A CA 1
ATOM 735 C C . LYS A 1 95 ? 100.993 -28.935 -72.568 1.00 56.94 95 LYS A C 1
ATOM 737 O O . LYS A 1 95 ? 100.999 -30.160 -72.578 1.00 56.94 95 LYS A O 1
ATOM 742 N N . SER A 1 96 ? 100.116 -28.230 -73.285 1.00 55.31 96 SER A N 1
ATOM 743 C CA . SER A 1 96 ? 99.116 -28.839 -74.184 1.00 55.31 96 SER A CA 1
ATOM 744 C C . SER A 1 96 ? 99.095 -28.213 -75.585 1.00 55.31 96 SER A C 1
ATOM 746 O O . SER A 1 96 ? 98.074 -28.213 -76.268 1.00 55.31 96 SER A O 1
ATOM 748 N N . LEU A 1 97 ? 100.235 -27.687 -76.044 1.00 57.44 97 LEU A N 1
ATOM 749 C CA . LEU A 1 97 ? 100.407 -27.226 -77.424 1.00 57.44 97 LEU A CA 1
ATOM 750 C C . LEU A 1 97 ? 100.562 -28.441 -78.354 1.00 57.44 97 LEU A C 1
ATOM 752 O O . LEU A 1 97 ? 101.661 -28.844 -78.726 1.00 57.44 97 LEU A O 1
ATOM 756 N N . CYS A 1 98 ? 99.430 -29.060 -78.686 1.00 63.69 98 CYS A N 1
ATOM 757 C CA . CYS A 1 98 ? 99.331 -30.046 -79.753 1.00 63.69 98 CYS A CA 1
ATOM 758 C C . CYS A 1 98 ? 99.535 -29.314 -81.088 1.00 63.69 98 CYS A C 1
ATOM 760 O O . CYS A 1 98 ? 98.702 -28.495 -81.484 1.00 63.69 98 CYS A O 1
ATOM 762 N N . ILE A 1 99 ? 100.672 -29.548 -81.747 1.00 69.81 99 ILE A N 1
ATOM 763 C CA . ILE A 1 99 ? 100.957 -29.003 -83.078 1.00 69.81 99 ILE A CA 1
ATOM 764 C C . ILE A 1 99 ? 100.148 -29.830 -84.076 1.00 69.81 99 ILE A C 1
ATOM 766 O O . ILE A 1 99 ? 100.578 -30.884 -84.532 1.00 69.81 99 ILE A O 1
ATOM 770 N N . ILE A 1 100 ? 98.939 -29.360 -84.356 1.00 74.56 100 ILE A N 1
ATOM 771 C CA . ILE A 1 100 ? 98.012 -29.982 -85.297 1.00 74.56 100 ILE A CA 1
ATOM 772 C C . ILE A 1 100 ? 98.445 -29.593 -86.715 1.00 74.56 100 ILE A C 1
ATOM 774 O O . ILE A 1 100 ? 98.596 -28.408 -87.024 1.00 74.56 100 ILE A O 1
ATOM 778 N N . SER A 1 101 ? 98.634 -30.588 -87.581 1.00 79.88 101 SER A N 1
ATOM 779 C CA . SER A 1 101 ? 98.886 -30.372 -89.012 1.00 79.88 101 SER A CA 1
ATOM 780 C C . SER A 1 101 ? 97.732 -29.587 -89.652 1.00 79.88 101 SER A C 1
ATOM 782 O O . SER A 1 101 ? 96.576 -29.762 -89.268 1.00 79.88 101 SER A O 1
ATOM 784 N N . GLN A 1 102 ? 98.005 -28.757 -90.666 1.00 77.25 102 GLN A N 1
ATOM 785 C CA . GLN A 1 102 ? 96.968 -28.017 -91.405 1.00 77.25 102 GLN A CA 1
ATOM 786 C C . GLN A 1 102 ? 95.829 -28.948 -91.881 1.00 77.25 102 GLN A C 1
ATOM 788 O O . GLN A 1 102 ? 94.657 -28.566 -91.853 1.00 77.25 102 GLN A O 1
ATOM 793 N N . ASP A 1 103 ? 96.155 -30.194 -92.235 1.00 80.81 103 ASP A N 1
ATOM 794 C CA . ASP A 1 103 ? 95.183 -31.202 -92.667 1.00 80.81 103 ASP A CA 1
ATOM 795 C C . ASP A 1 103 ? 94.348 -31.767 -91.512 1.00 80.81 103 ASP A C 1
ATOM 797 O O . ASP A 1 103 ? 93.145 -31.986 -91.663 1.00 80.81 103 ASP A O 1
ATOM 801 N N . GLU A 1 104 ? 94.940 -31.970 -90.333 1.00 80.06 104 GLU A N 1
ATOM 802 C CA . GLU A 1 104 ? 94.191 -32.359 -89.132 1.00 80.06 104 GLU A CA 1
ATOM 803 C C . GLU A 1 104 ? 93.310 -31.219 -88.628 1.00 80.06 104 GLU A C 1
ATOM 805 O O . GLU A 1 104 ? 92.169 -31.458 -88.237 1.00 80.06 104 GLU A O 1
ATOM 810 N N . LEU A 1 105 ? 93.782 -29.973 -88.713 1.00 80.50 105 LEU A N 1
ATOM 811 C CA . LEU A 1 105 ? 92.986 -28.792 -88.398 1.00 80.50 105 LEU A CA 1
ATOM 812 C C . LEU A 1 105 ? 91.766 -28.720 -89.321 1.00 80.50 105 LEU A C 1
ATOM 814 O O . LEU A 1 105 ? 90.661 -28.433 -88.862 1.00 80.50 105 LEU A O 1
ATOM 818 N N . ASN A 1 106 ? 91.944 -29.025 -90.608 1.00 80.06 106 ASN A N 1
ATOM 819 C CA . ASN A 1 106 ? 90.849 -29.083 -91.571 1.00 80.06 106 ASN A CA 1
ATOM 820 C C . ASN A 1 106 ? 89.882 -30.246 -91.280 1.00 80.06 106 ASN A C 1
ATOM 822 O O . ASN A 1 106 ? 88.671 -30.040 -91.350 1.00 80.06 106 ASN A O 1
ATOM 826 N N . LYS A 1 107 ? 90.373 -31.423 -90.863 1.00 80.69 107 LYS A N 1
ATOM 827 C CA . LYS A 1 107 ? 89.529 -32.557 -90.428 1.00 80.69 107 LYS A CA 1
ATOM 828 C C . LYS A 1 107 ? 88.748 -32.263 -89.144 1.00 80.69 107 LYS A C 1
ATOM 830 O O . LYS A 1 107 ? 87.570 -32.599 -89.058 1.00 80.69 107 LYS A O 1
ATOM 835 N N . ILE A 1 108 ? 89.371 -31.618 -88.158 1.00 77.81 108 ILE A N 1
ATOM 836 C CA . ILE A 1 108 ? 88.717 -31.197 -86.909 1.00 77.81 108 ILE A CA 1
ATOM 837 C C . ILE A 1 108 ? 87.660 -30.135 -87.215 1.00 77.81 108 ILE A C 1
ATOM 839 O O . ILE A 1 108 ? 86.523 -30.262 -86.768 1.00 77.81 108 ILE A O 1
ATOM 843 N N . LYS A 1 109 ? 87.986 -29.143 -88.053 1.00 76.19 109 LYS A N 1
ATOM 844 C CA . LYS A 1 109 ? 87.015 -28.152 -88.540 1.00 76.19 109 LYS A CA 1
ATOM 845 C C . LYS A 1 109 ? 85.854 -28.803 -89.293 1.00 76.19 109 LYS A C 1
ATOM 847 O O . LYS A 1 109 ? 84.730 -28.341 -89.153 1.00 76.19 109 LYS A O 1
ATOM 852 N N . GLN A 1 110 ? 86.094 -29.858 -90.073 1.00 75.19 110 GLN A N 1
ATOM 853 C CA . GLN A 1 110 ? 85.024 -30.608 -90.737 1.00 75.19 110 GLN A CA 1
ATOM 854 C C . GLN A 1 110 ? 84.156 -31.391 -89.744 1.00 75.19 110 GLN A C 1
ATOM 856 O O . GLN A 1 110 ? 82.941 -31.348 -89.878 1.00 75.19 110 GLN A O 1
ATOM 861 N N . ARG A 1 111 ? 84.729 -32.041 -88.721 1.00 73.50 111 ARG A N 1
ATOM 862 C CA . ARG A 1 111 ? 83.938 -32.729 -87.680 1.00 73.50 111 ARG A CA 1
ATOM 863 C C . ARG A 1 111 ? 83.088 -31.774 -86.850 1.00 73.50 111 ARG A C 1
ATOM 865 O O . ARG A 1 111 ? 81.924 -32.068 -86.632 1.00 73.50 111 ARG A O 1
ATOM 872 N N . ILE A 1 112 ? 83.645 -30.633 -86.443 1.00 70.56 112 ILE A N 1
ATOM 873 C CA . ILE A 1 112 ? 82.897 -29.609 -85.698 1.00 70.56 112 ILE A CA 1
ATOM 874 C C . ILE A 1 112 ? 81.747 -29.072 -86.554 1.00 70.56 112 ILE A C 1
ATOM 876 O O . ILE A 1 112 ? 80.642 -28.933 -86.052 1.00 70.56 112 ILE A O 1
ATOM 880 N N . LYS A 1 113 ? 81.965 -28.864 -87.862 1.00 62.69 113 LYS A N 1
ATOM 881 C CA . LYS A 1 113 ? 80.880 -28.491 -88.781 1.00 62.69 113 LYS A CA 1
ATOM 882 C C . LYS A 1 113 ? 79.771 -29.547 -88.842 1.00 62.69 113 LYS A C 1
ATOM 884 O O . LYS A 1 113 ? 78.616 -29.170 -88.787 1.00 62.69 113 LYS A O 1
ATOM 889 N N . MET A 1 114 ? 80.109 -30.838 -88.860 1.00 58.97 114 MET A N 1
ATOM 890 C CA . MET A 1 114 ? 79.109 -31.920 -88.844 1.00 58.97 114 MET A CA 1
ATOM 891 C C . MET A 1 114 ? 78.322 -32.006 -87.519 1.00 58.97 114 MET A C 1
ATOM 893 O O . MET A 1 114 ? 77.223 -32.551 -87.500 1.00 58.97 114 MET A O 1
ATOM 897 N N . GLU A 1 115 ? 78.867 -31.498 -86.409 1.00 56.84 115 GLU A N 1
ATOM 898 C CA . GLU A 1 115 ? 78.220 -31.494 -85.083 1.00 56.84 115 GLU A CA 1
ATOM 899 C C . GLU A 1 115 ? 77.449 -30.179 -84.812 1.00 56.84 115 GLU A C 1
ATOM 901 O O . GLU A 1 115 ? 76.453 -30.181 -84.088 1.00 56.84 115 GLU A O 1
ATOM 906 N N . ASP A 1 116 ? 77.845 -29.082 -85.471 1.00 55.34 116 ASP A N 1
ATOM 907 C CA . ASP A 1 116 ? 77.110 -27.809 -85.575 1.00 55.34 116 ASP A CA 1
ATOM 908 C C . ASP A 1 116 ? 75.973 -27.843 -86.625 1.00 55.34 116 ASP A C 1
ATOM 910 O O . ASP A 1 116 ? 75.175 -26.906 -86.690 1.00 55.34 116 ASP A O 1
ATOM 914 N N . ASP A 1 117 ? 75.866 -28.916 -87.421 1.00 51.97 117 ASP A N 1
ATOM 915 C CA . ASP A 1 117 ? 74.803 -29.121 -88.422 1.00 51.97 117 ASP A CA 1
ATOM 916 C C . ASP A 1 117 ? 73.465 -29.599 -87.806 1.00 51.97 117 ASP A C 1
ATOM 918 O O . ASP A 1 117 ? 72.474 -29.780 -88.519 1.00 51.97 117 ASP A O 1
ATOM 922 N N . LEU A 1 118 ? 73.374 -29.740 -86.473 1.00 56.88 118 LEU A N 1
ATOM 923 C CA . LEU A 1 118 ? 72.080 -29.619 -85.793 1.00 56.88 118 LEU A CA 1
ATOM 924 C C . LEU A 1 118 ? 71.689 -28.136 -85.771 1.00 56.88 118 LEU A C 1
ATOM 926 O O . LEU A 1 118 ? 72.473 -27.325 -85.272 1.00 56.88 118 LEU A O 1
ATOM 930 N N . PRO A 1 119 ? 70.487 -27.751 -86.247 1.00 60.16 119 PRO A N 1
ATOM 931 C CA . PRO A 1 119 ? 70.121 -26.350 -86.377 1.00 60.16 119 PRO A CA 1
ATOM 932 C C . PRO A 1 119 ? 70.351 -25.640 -85.044 1.00 60.16 119 PRO A C 1
ATOM 934 O O . PRO A 1 119 ? 69.735 -25.976 -84.033 1.00 60.16 119 PRO A O 1
ATOM 937 N N . THR A 1 120 ? 71.205 -24.616 -85.020 1.00 60.69 120 THR A N 1
ATOM 938 C CA . THR A 1 120 ? 71.437 -23.772 -83.831 1.00 60.69 120 THR A CA 1
ATOM 939 C C . THR A 1 120 ? 70.114 -23.249 -83.239 1.00 60.69 120 THR A C 1
ATOM 941 O O . THR A 1 120 ? 70.013 -22.950 -82.047 1.00 60.69 120 THR A O 1
ATOM 944 N N . TYR A 1 121 ? 69.080 -23.195 -84.083 1.00 62.28 121 TYR A N 1
ATOM 945 C CA . TYR A 1 121 ? 67.684 -22.942 -83.760 1.00 62.28 121 TYR A CA 1
ATOM 946 C C . TYR A 1 121 ? 67.075 -23.931 -82.746 1.00 62.28 121 TYR A C 1
ATOM 948 O O . TYR A 1 121 ? 66.463 -23.487 -81.773 1.00 62.28 121 TYR A O 1
ATOM 956 N N . ASP A 1 122 ? 67.292 -25.241 -82.894 1.00 70.00 122 ASP A N 1
ATOM 957 C CA . ASP A 1 122 ? 66.674 -26.274 -82.047 1.00 70.00 122 ASP A CA 1
ATOM 958 C C . ASP A 1 122 ? 67.242 -26.261 -80.626 1.00 70.00 122 ASP A C 1
ATOM 960 O O . ASP A 1 122 ? 66.497 -26.327 -79.647 1.00 70.00 122 ASP A O 1
ATOM 964 N N . ARG A 1 123 ? 68.552 -26.034 -80.488 1.00 73.56 123 ARG A N 1
ATOM 965 C CA . ARG A 1 123 ? 69.217 -25.912 -79.181 1.00 73.56 123 ARG A CA 1
ATOM 966 C C . ARG A 1 123 ? 68.796 -24.649 -78.428 1.00 73.56 123 ARG A C 1
ATOM 968 O O . ARG A 1 123 ? 68.637 -24.663 -77.205 1.00 73.56 123 ARG A O 1
ATOM 975 N N . GLN A 1 124 ? 68.606 -23.537 -79.141 1.00 81.19 124 GLN A N 1
ATOM 976 C CA . GLN A 1 124 ? 68.074 -22.308 -78.545 1.00 81.19 124 GLN A CA 1
ATOM 977 C C . GLN A 1 124 ? 66.602 -22.465 -78.152 1.00 81.19 124 GLN A C 1
ATOM 979 O O . GLN A 1 124 ? 66.204 -21.974 -77.093 1.00 81.19 124 GLN A O 1
ATOM 984 N N . ALA A 1 125 ? 65.805 -23.162 -78.965 1.00 83.88 125 ALA A N 1
ATOM 985 C CA . ALA A 1 125 ? 64.413 -23.466 -78.661 1.00 83.88 125 ALA A CA 1
ATOM 986 C C . ALA A 1 125 ? 64.289 -24.380 -77.433 1.00 83.88 125 ALA A C 1
ATOM 988 O O . ALA A 1 125 ? 63.490 -24.101 -76.541 1.00 83.88 125 ALA A O 1
ATOM 989 N N . GLU A 1 126 ? 65.115 -25.420 -77.325 1.00 83.44 126 GLU A N 1
ATOM 990 C CA . GLU A 1 126 ? 65.148 -26.313 -76.165 1.00 83.44 126 GLU A CA 1
ATOM 991 C C . GLU A 1 126 ? 65.605 -25.587 -74.892 1.00 83.44 126 GLU A C 1
ATOM 993 O O . GLU A 1 126 ? 64.972 -25.713 -73.844 1.00 83.44 126 GLU A O 1
ATOM 998 N N . LYS A 1 127 ? 66.630 -24.728 -74.985 1.00 86.31 127 LYS A N 1
ATOM 999 C CA . LYS A 1 127 ? 67.071 -23.885 -73.863 1.00 86.31 127 LYS A CA 1
ATOM 1000 C C . LYS A 1 127 ? 65.968 -22.940 -73.383 1.00 86.31 127 LYS A C 1
ATOM 1002 O O . LYS A 1 127 ? 65.803 -22.777 -72.176 1.00 86.31 127 LYS A O 1
ATOM 1007 N N . LYS A 1 128 ? 65.204 -22.334 -74.300 1.00 89.00 128 LYS A N 1
ATOM 1008 C CA . LYS A 1 128 ? 64.037 -21.502 -73.957 1.00 89.00 128 LYS A CA 1
ATOM 1009 C C . LYS A 1 128 ? 62.946 -22.331 -73.279 1.00 89.00 128 LYS A C 1
ATOM 1011 O O . LYS A 1 128 ? 62.497 -21.950 -72.204 1.00 89.00 128 LYS A O 1
ATOM 1016 N N . LYS A 1 129 ? 62.610 -23.507 -73.820 1.00 89.81 129 LYS A N 1
ATOM 1017 C CA . LYS A 1 129 ? 61.633 -24.434 -73.218 1.00 89.81 129 LYS A CA 1
ATOM 1018 C C . LYS A 1 129 ? 62.034 -24.863 -71.802 1.00 89.81 129 LYS A C 1
ATOM 1020 O O . LYS A 1 129 ? 61.217 -24.814 -70.886 1.00 89.81 129 LYS A O 1
ATOM 1025 N N . LEU A 1 130 ? 63.294 -25.246 -71.592 1.00 88.44 130 LEU A N 1
ATOM 1026 C CA . LEU A 1 130 ? 63.812 -25.621 -70.271 1.00 88.44 130 LEU A CA 1
ATOM 1027 C C . LEU A 1 130 ? 63.854 -24.428 -69.309 1.00 88.44 130 LEU A C 1
ATOM 1029 O O . LEU A 1 130 ? 63.558 -24.585 -68.124 1.00 88.44 130 LEU A O 1
ATOM 1033 N N . HIS A 1 131 ? 64.174 -23.231 -69.806 1.00 90.88 131 HIS A N 1
ATOM 1034 C CA . HIS A 1 131 ? 64.124 -22.002 -69.020 1.00 90.88 131 HIS A CA 1
ATOM 1035 C C . HIS A 1 131 ? 62.695 -21.675 -68.569 1.00 90.88 131 HIS A C 1
ATOM 1037 O O . HIS A 1 131 ? 62.483 -21.395 -67.393 1.00 90.88 131 HIS A O 1
ATOM 1043 N N . GLU A 1 132 ? 61.709 -21.793 -69.456 1.00 92.62 132 GLU A N 1
ATOM 1044 C CA . GLU A 1 132 ? 60.291 -21.615 -69.129 1.00 92.62 132 GLU A CA 1
ATOM 1045 C C . GLU A 1 132 ? 59.802 -22.650 -68.107 1.00 92.62 132 GLU A C 1
ATOM 1047 O O . GLU A 1 132 ? 59.123 -22.294 -67.145 1.00 92.62 132 GLU A O 1
ATOM 1052 N N . LEU A 1 133 ? 60.176 -23.926 -68.264 1.00 91.56 133 LEU A N 1
ATOM 1053 C CA . LEU A 1 133 ? 59.855 -24.981 -67.292 1.00 91.56 133 LEU A CA 1
ATOM 1054 C C . LEU A 1 133 ? 60.497 -24.717 -65.924 1.00 91.56 133 LEU A C 1
ATOM 1056 O O . LEU A 1 133 ? 59.869 -24.951 -64.890 1.00 91.56 133 LEU A O 1
ATOM 1060 N N . SER A 1 134 ? 61.730 -24.207 -65.912 1.00 87.38 134 SER A N 1
ATOM 1061 C CA . SER A 1 134 ? 62.429 -23.815 -64.688 1.00 87.38 134 SER A CA 1
ATOM 1062 C C . SER A 1 134 ? 61.750 -22.621 -64.011 1.00 87.38 134 SER A C 1
ATOM 1064 O O . SER A 1 134 ? 61.473 -22.678 -62.816 1.00 87.38 134 SER A O 1
ATOM 1066 N N . MET A 1 135 ? 61.375 -21.587 -64.771 1.00 88.75 135 MET A N 1
ATOM 1067 C CA . MET A 1 135 ? 60.649 -20.423 -64.247 1.00 88.75 135 MET A CA 1
ATOM 1068 C C . MET A 1 135 ? 59.290 -20.810 -63.660 1.00 88.75 135 MET A C 1
ATOM 1070 O O . MET A 1 135 ? 58.982 -20.408 -62.542 1.00 88.75 135 MET A O 1
ATOM 1074 N N . LYS A 1 136 ? 58.534 -21.687 -64.334 1.00 88.19 136 LYS A N 1
ATOM 1075 C CA . LYS A 1 136 ? 57.273 -22.243 -63.805 1.00 88.19 136 LYS A CA 1
ATOM 1076 C C . LYS A 1 136 ? 57.468 -23.030 -62.507 1.00 88.19 136 LYS A C 1
ATOM 1078 O O . LYS A 1 136 ? 56.585 -23.063 -61.652 1.00 88.19 136 LYS A O 1
ATOM 1083 N N . ARG A 1 137 ? 58.617 -23.688 -62.335 1.00 86.19 137 ARG A N 1
ATOM 1084 C CA . ARG A 1 137 ? 58.944 -24.398 -61.090 1.00 86.19 137 ARG A CA 1
ATOM 1085 C C . ARG A 1 137 ? 59.308 -23.421 -59.968 1.00 86.19 137 ARG A C 1
ATOM 1087 O O . ARG A 1 137 ? 58.830 -23.602 -58.854 1.00 86.19 137 ARG A O 1
ATOM 1094 N N . ILE A 1 138 ? 60.094 -22.388 -60.277 1.00 85.56 138 ILE A N 1
ATOM 1095 C CA . ILE A 1 138 ? 60.520 -21.333 -59.339 1.00 85.56 138 ILE A CA 1
ATOM 1096 C C . ILE A 1 138 ? 59.335 -20.475 -58.871 1.00 85.56 138 ILE A C 1
ATOM 1098 O O . ILE A 1 138 ? 59.293 -20.056 -57.716 1.00 85.56 138 ILE A O 1
ATOM 1102 N N . GLU A 1 139 ? 58.354 -20.228 -59.737 1.00 85.44 139 GLU A N 1
ATOM 1103 C CA . GLU A 1 139 ? 57.119 -19.517 -59.387 1.00 85.44 139 GLU A CA 1
ATOM 1104 C C . GLU A 1 139 ? 56.339 -20.240 -58.282 1.00 85.44 139 GLU A C 1
ATOM 1106 O O . GLU A 1 139 ? 55.820 -19.609 -57.368 1.00 85.44 139 GLU A O 1
ATOM 1111 N N . ASN A 1 140 ? 56.341 -21.573 -58.302 1.00 85.12 140 ASN A N 1
ATOM 1112 C CA . ASN A 1 140 ? 55.661 -22.394 -57.303 1.00 85.12 140 ASN A CA 1
ATOM 1113 C C . ASN A 1 140 ? 56.502 -22.658 -56.044 1.00 85.12 140 ASN A C 1
ATOM 1115 O O . ASN A 1 140 ? 56.038 -23.338 -55.127 1.00 85.12 140 ASN A O 1
ATOM 1119 N N . TRP A 1 141 ? 57.738 -22.151 -55.970 1.00 86.75 141 TRP A N 1
ATOM 1120 C CA . TRP A 1 141 ? 58.565 -22.316 -54.778 1.00 86.75 141 TRP A CA 1
ATOM 1121 C C . TRP A 1 141 ? 58.136 -21.343 -53.677 1.00 86.75 141 TRP A C 1
ATOM 1123 O O . TRP A 1 141 ? 58.229 -20.128 -53.865 1.00 86.75 141 TRP A O 1
ATOM 1133 N N . PRO A 1 142 ? 57.704 -21.840 -52.504 1.00 82.06 142 PRO A N 1
ATOM 1134 C CA . PRO A 1 142 ? 57.157 -20.990 -51.447 1.00 82.06 142 PRO A CA 1
ATOM 1135 C C . PRO A 1 142 ? 58.181 -19.983 -50.901 1.00 82.06 142 PRO A C 1
ATOM 1137 O O . PRO A 1 142 ? 57.798 -18.887 -50.497 1.00 82.06 142 PRO A O 1
ATOM 1140 N N . ASP A 1 143 ? 59.474 -20.318 -50.967 1.00 85.44 143 ASP A N 1
ATOM 1141 C CA . ASP A 1 143 ? 60.575 -19.505 -50.436 1.00 85.44 143 ASP A CA 1
ATOM 1142 C C . ASP A 1 143 ? 61.170 -18.515 -51.456 1.00 85.44 143 ASP A C 1
ATOM 1144 O O . ASP A 1 143 ? 62.173 -17.853 -51.183 1.00 85.44 143 ASP A O 1
ATOM 1148 N N . ASN A 1 144 ? 60.563 -18.376 -52.639 1.00 87.44 144 ASN A N 1
ATOM 1149 C CA . ASN A 1 144 ? 60.935 -17.329 -53.589 1.00 87.44 144 ASN A CA 1
ATOM 1150 C C . ASN A 1 144 ? 60.623 -15.942 -52.990 1.00 87.44 144 ASN A C 1
ATOM 1152 O O . ASN A 1 144 ? 59.539 -15.719 -52.449 1.00 87.44 144 ASN A O 1
ATOM 1156 N N . LEU A 1 145 ? 61.548 -14.985 -53.126 1.00 86.56 145 LEU A N 1
ATOM 1157 C CA . LEU A 1 145 ? 61.397 -13.615 -52.625 1.00 86.56 145 LEU A CA 1
ATOM 1158 C C . LEU A 1 145 ? 60.071 -12.979 -53.067 1.00 86.56 145 LEU A C 1
ATOM 1160 O O . LEU A 1 145 ? 59.409 -12.352 -52.244 1.00 86.56 145 LEU A O 1
ATOM 1164 N N . LEU A 1 146 ? 59.665 -13.198 -54.325 1.00 86.94 146 LEU A N 1
ATOM 1165 C CA . LEU A 1 146 ? 58.399 -12.696 -54.871 1.00 86.94 146 LEU A CA 1
ATOM 1166 C C . LEU A 1 146 ? 57.178 -13.268 -54.135 1.00 86.94 146 LEU A C 1
ATOM 1168 O O . LEU A 1 146 ? 56.239 -12.536 -53.829 1.00 86.94 146 LEU A O 1
ATOM 1172 N N . ASN A 1 147 ? 57.205 -14.554 -53.788 1.00 87.44 147 ASN A N 1
ATOM 1173 C CA . ASN A 1 147 ? 56.122 -15.194 -53.042 1.00 87.44 147 ASN A CA 1
ATOM 1174 C C . ASN A 1 147 ? 56.083 -14.710 -51.589 1.00 87.44 147 ASN A C 1
ATOM 1176 O O . ASN A 1 147 ? 55.005 -14.464 -51.046 1.00 87.44 147 ASN A O 1
ATOM 1180 N N . ILE A 1 148 ? 57.246 -14.482 -50.969 1.00 89.19 148 ILE A N 1
ATOM 1181 C CA . ILE A 1 148 ? 57.344 -13.919 -49.614 1.00 89.19 148 ILE A CA 1
ATOM 1182 C C . ILE A 1 148 ? 56.819 -12.476 -49.576 1.00 89.19 148 ILE A C 1
ATOM 1184 O O . ILE A 1 148 ? 56.104 -12.113 -48.636 1.00 89.19 148 ILE A O 1
ATOM 1188 N N . THR A 1 149 ? 57.148 -11.638 -50.565 1.00 90.81 149 THR A N 1
ATOM 1189 C CA . THR A 1 149 ? 56.636 -10.259 -50.641 1.00 90.81 149 THR A CA 1
ATOM 1190 C C . THR A 1 149 ? 55.136 -10.244 -50.892 1.00 90.81 149 THR A C 1
ATOM 1192 O O . THR A 1 149 ? 54.420 -9.587 -50.139 1.00 90.81 149 THR A O 1
ATOM 1195 N N . GLN A 1 150 ? 54.642 -11.048 -51.840 1.00 91.50 150 GLN A N 1
ATOM 1196 C CA . GLN A 1 150 ? 53.206 -11.181 -52.099 1.00 91.50 150 GLN A CA 1
ATOM 1197 C C . GLN A 1 150 ? 52.446 -11.684 -50.870 1.00 91.50 150 GLN A C 1
ATOM 1199 O O . GLN A 1 150 ? 51.369 -11.182 -50.567 1.00 91.50 150 GLN A O 1
ATOM 1204 N N . LYS A 1 151 ? 52.999 -12.645 -50.120 1.00 91.88 151 LYS A N 1
ATOM 1205 C CA . LYS A 1 151 ? 52.387 -13.129 -48.877 1.00 91.88 151 LYS A CA 1
ATOM 1206 C C . LYS A 1 151 ? 52.308 -12.024 -47.822 1.00 91.88 151 LYS A C 1
ATOM 1208 O O . LYS A 1 151 ? 51.253 -11.829 -47.233 1.00 91.88 151 LYS A O 1
ATOM 1213 N N . LYS A 1 152 ? 53.382 -11.253 -47.620 1.00 94.12 152 LYS A N 1
ATOM 1214 C CA . LYS A 1 152 ? 53.384 -10.116 -46.680 1.00 94.12 152 LYS A CA 1
ATOM 1215 C C . LYS A 1 152 ? 52.409 -9.014 -47.093 1.00 94.12 152 LYS A C 1
ATOM 1217 O O . LYS A 1 152 ? 51.783 -8.406 -46.230 1.00 94.12 152 LYS A O 1
ATOM 1222 N N . GLU A 1 153 ? 52.290 -8.737 -48.387 1.00 94.38 153 GLU A N 1
ATOM 1223 C CA . GLU A 1 153 ? 51.325 -7.771 -48.916 1.00 94.38 153 GLU A CA 1
ATOM 1224 C C . GLU A 1 153 ? 49.888 -8.257 -48.736 1.00 94.38 153 GLU A C 1
ATOM 1226 O O . GLU A 1 153 ? 49.065 -7.498 -48.230 1.00 94.38 153 GLU A O 1
ATOM 1231 N N . LYS A 1 154 ? 49.610 -9.533 -49.034 1.00 94.44 154 LYS A N 1
ATOM 1232 C CA . LYS A 1 154 ? 48.315 -10.171 -48.756 1.00 94.44 154 LYS A CA 1
ATOM 1233 C C . LYS A 1 154 ? 47.970 -10.109 -47.271 1.00 94.44 154 LYS A C 1
ATOM 1235 O O . LYS A 1 154 ? 46.901 -9.630 -46.929 1.00 94.44 154 LYS A O 1
ATOM 1240 N N . GLU A 1 155 ? 48.893 -10.460 -46.377 1.00 94.69 155 GLU A N 1
ATOM 1241 C CA . GLU A 1 155 ? 48.672 -10.371 -44.926 1.00 94.69 155 GLU A CA 1
ATOM 1242 C C . GLU A 1 155 ? 48.406 -8.932 -44.451 1.00 94.69 155 GLU A C 1
ATOM 1244 O O . GLU A 1 155 ? 47.596 -8.709 -43.550 1.00 94.69 155 GLU A O 1
ATOM 1249 N N . ARG A 1 156 ? 49.086 -7.931 -45.030 1.00 95.50 156 ARG A N 1
ATOM 1250 C CA . ARG A 1 156 ? 48.825 -6.512 -44.732 1.00 95.50 156 ARG A CA 1
ATOM 1251 C C . ARG A 1 156 ? 47.454 -6.082 -45.237 1.00 95.50 156 ARG A C 1
ATOM 1253 O O . ARG A 1 156 ? 46.740 -5.399 -44.506 1.00 95.50 156 ARG A O 1
ATOM 1260 N N . TYR A 1 157 ? 47.094 -6.492 -46.448 1.00 96.25 157 TYR A N 1
ATOM 1261 C CA . TYR A 1 157 ? 45.797 -6.202 -47.044 1.00 96.25 157 TYR A CA 1
ATOM 1262 C C . TYR A 1 157 ? 44.660 -6.863 -46.260 1.00 96.25 157 TYR A C 1
ATOM 1264 O O . TYR A 1 157 ? 43.712 -6.187 -45.886 1.00 96.25 157 TYR A O 1
ATOM 1272 N N .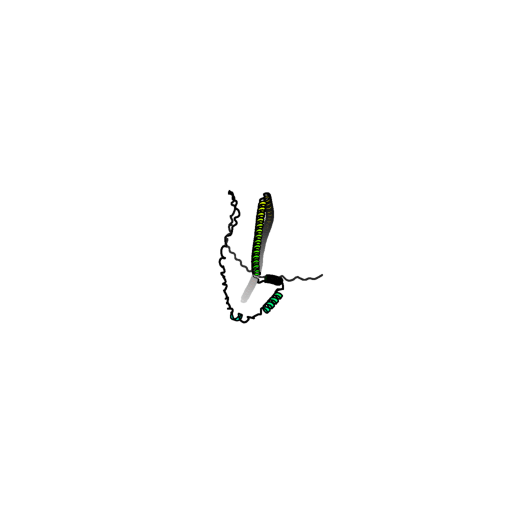 GLU A 1 158 ? 44.797 -8.137 -45.895 1.00 95.75 158 GLU A N 1
ATOM 1273 C CA . GLU A 1 158 ? 43.829 -8.861 -45.064 1.00 95.75 158 GLU A CA 1
ATOM 1274 C C . GLU A 1 158 ? 43.651 -8.208 -43.690 1.00 95.75 158 GLU A C 1
ATOM 1276 O O . GLU A 1 158 ? 42.535 -8.116 -43.182 1.00 95.75 158 GLU A O 1
ATOM 1281 N N . LYS A 1 159 ? 44.739 -7.733 -43.066 1.00 95.69 159 LYS A N 1
ATOM 1282 C CA . LYS A 1 159 ? 44.658 -6.976 -41.806 1.00 95.69 159 LYS A CA 1
ATOM 1283 C C . LYS A 1 159 ? 43.917 -5.657 -41.992 1.00 95.69 159 LYS A C 1
ATOM 1285 O O . LYS A 1 159 ? 43.077 -5.320 -41.165 1.00 95.69 159 LYS A O 1
ATOM 1290 N N . PHE A 1 160 ? 44.214 -4.929 -43.064 1.00 95.94 160 PHE A N 1
ATOM 1291 C CA . PHE A 1 160 ? 43.524 -3.685 -43.389 1.00 95.94 160 PHE A CA 1
ATOM 1292 C C . PHE A 1 160 ? 42.028 -3.921 -43.637 1.00 95.94 160 PHE A C 1
ATOM 1294 O O . PHE A 1 160 ? 41.196 -3.234 -43.055 1.00 95.94 160 PHE A O 1
ATOM 1301 N N . GLU A 1 161 ? 41.682 -4.940 -44.422 1.00 96.50 161 GLU A N 1
ATOM 1302 C CA . GLU A 1 161 ? 40.300 -5.308 -44.726 1.00 96.50 161 GLU A CA 1
ATOM 1303 C C . GLU A 1 161 ? 39.528 -5.729 -43.467 1.00 96.50 161 GLU A C 1
ATOM 1305 O O . GLU A 1 161 ? 38.371 -5.349 -43.301 1.00 96.50 161 GLU A O 1
ATOM 1310 N N . LYS A 1 162 ? 40.164 -6.472 -42.549 1.00 96.25 162 LYS A N 1
ATOM 1311 C CA . LYS A 1 162 ? 39.564 -6.831 -41.253 1.00 96.25 162 LYS A CA 1
ATOM 1312 C C . LYS A 1 162 ? 39.254 -5.595 -40.410 1.00 96.25 162 LYS A C 1
ATOM 1314 O O . LYS A 1 162 ? 38.124 -5.454 -39.957 1.00 96.25 162 LYS A O 1
ATOM 1319 N N . ILE A 1 163 ? 40.214 -4.681 -40.266 1.00 95.19 163 ILE A N 1
ATOM 1320 C CA . ILE A 1 163 ? 40.030 -3.441 -39.493 1.00 95.19 163 ILE A CA 1
ATOM 1321 C C . ILE A 1 163 ? 38.927 -2.573 -40.110 1.00 95.19 163 ILE A C 1
ATOM 1323 O O . ILE A 1 163 ? 38.105 -2.006 -39.396 1.00 95.19 163 ILE A O 1
ATOM 1327 N N . GLU A 1 164 ? 38.888 -2.469 -41.435 1.00 96.44 164 GLU A N 1
ATOM 1328 C CA . GLU A 1 164 ? 37.869 -1.696 -42.142 1.00 96.44 164 GLU A CA 1
ATOM 1329 C C . GLU A 1 164 ? 36.467 -2.305 -41.973 1.00 96.44 164 GLU A C 1
ATOM 1331 O O . GLU A 1 164 ? 35.501 -1.581 -41.739 1.00 96.44 164 GLU A O 1
ATOM 1336 N N . LYS A 1 165 ? 36.344 -3.638 -42.021 1.00 96.25 165 LYS A N 1
ATOM 1337 C CA . LYS A 1 165 ? 35.079 -4.337 -41.737 1.00 96.25 165 LYS A CA 1
ATOM 1338 C C . LYS A 1 165 ? 34.617 -4.132 -40.295 1.00 96.25 165 LYS A C 1
ATOM 1340 O O . LYS A 1 165 ? 33.433 -3.905 -40.076 1.00 96.25 165 LYS A O 1
ATOM 1345 N N . GLU A 1 166 ? 35.532 -4.184 -39.329 1.00 95.50 166 GLU A N 1
ATOM 1346 C CA . GLU A 1 166 ? 35.220 -3.923 -37.918 1.00 95.50 166 GLU A CA 1
ATOM 1347 C C . GLU A 1 166 ? 34.722 -2.490 -37.706 1.00 95.50 166 GLU A C 1
ATOM 1349 O O . GLU A 1 166 ? 33.725 -2.289 -37.017 1.00 95.50 166 GLU A O 1
ATOM 1354 N N . LYS A 1 167 ? 35.351 -1.499 -38.349 1.00 96.81 167 LYS A N 1
ATOM 1355 C CA . LYS A 1 167 ? 34.886 -0.105 -38.298 1.00 96.81 167 LYS A CA 1
ATOM 1356 C C . LYS A 1 167 ? 33.486 0.059 -38.876 1.00 96.81 167 LYS A C 1
ATOM 1358 O O . LYS A 1 167 ? 32.638 0.646 -38.220 1.00 96.81 167 LYS A O 1
ATOM 1363 N N . ARG A 1 168 ? 33.217 -0.528 -40.046 1.00 96.88 168 ARG A N 1
ATOM 1364 C CA . ARG A 1 168 ? 31.876 -0.484 -40.653 1.00 96.88 168 ARG A CA 1
ATOM 1365 C C . ARG A 1 168 ? 30.818 -1.117 -39.761 1.00 96.88 168 ARG A C 1
ATOM 1367 O O . ARG A 1 168 ? 29.729 -0.574 -39.647 1.00 96.88 168 ARG A O 1
ATOM 1374 N N . LEU A 1 169 ? 31.145 -2.225 -39.095 1.00 97.19 169 LEU A N 1
ATOM 1375 C CA . LEU A 1 169 ? 30.228 -2.855 -38.148 1.00 97.19 169 LEU A CA 1
ATOM 1376 C C . LEU A 1 169 ? 29.917 -1.932 -36.960 1.00 97.19 169 LEU A C 1
ATOM 1378 O O . LEU A 1 169 ? 28.772 -1.870 -36.521 1.00 97.19 169 LEU A O 1
ATOM 1382 N N . ILE A 1 170 ? 30.920 -1.216 -36.444 1.00 96.69 170 ILE A N 1
ATOM 1383 C CA . ILE A 1 170 ? 30.727 -0.235 -35.369 1.00 96.69 170 ILE A CA 1
ATOM 1384 C C . ILE A 1 170 ? 29.844 0.918 -35.855 1.00 96.69 170 ILE A C 1
ATOM 1386 O O . ILE A 1 170 ? 28.884 1.261 -35.167 1.00 96.69 170 ILE A O 1
ATOM 1390 N N . ASP A 1 171 ? 30.110 1.457 -37.045 1.00 97.81 171 ASP A N 1
ATOM 1391 C CA . ASP A 1 171 ? 29.319 2.545 -37.627 1.00 97.81 171 ASP A CA 1
ATOM 1392 C C . ASP A 1 171 ? 27.853 2.118 -37.836 1.00 97.81 171 ASP A C 1
ATOM 1394 O O . ASP A 1 171 ? 26.931 2.855 -37.485 1.00 97.81 171 ASP A O 1
ATOM 1398 N N . GLU A 1 172 ? 27.616 0.896 -38.327 1.00 97.56 172 GLU A N 1
ATOM 1399 C CA . GLU A 1 172 ? 26.272 0.320 -38.477 1.00 97.56 172 GLU A CA 1
ATOM 1400 C C . GLU A 1 172 ? 25.551 0.166 -37.127 1.00 97.56 172 GLU A C 1
ATOM 1402 O O . GLU A 1 172 ? 24.359 0.473 -37.014 1.00 97.56 172 GLU A O 1
ATOM 1407 N N . GLN A 1 173 ? 26.257 -0.293 -36.088 1.00 97.25 173 GLN A N 1
ATOM 1408 C CA . GLN A 1 173 ? 25.701 -0.437 -34.739 1.00 97.25 173 GLN A CA 1
ATOM 1409 C C . GLN A 1 173 ? 25.378 0.918 -34.106 1.00 97.25 173 GLN A C 1
ATOM 1411 O O . GLN A 1 173 ? 24.314 1.077 -33.498 1.00 97.25 173 GLN A O 1
ATOM 1416 N N . GLU A 1 174 ? 26.267 1.899 -34.255 1.00 97.69 174 GLU A N 1
ATOM 1417 C CA . GLU A 1 174 ? 26.057 3.245 -33.736 1.00 97.69 174 GLU A CA 1
ATOM 1418 C C . GLU A 1 174 ? 24.883 3.923 -34.446 1.00 97.69 174 GLU A C 1
ATOM 1420 O O . GLU A 1 174 ? 23.994 4.470 -33.788 1.00 97.69 174 GLU A O 1
ATOM 1425 N N . GLU A 1 175 ? 24.807 3.818 -35.773 1.00 98.00 175 GLU A N 1
ATOM 1426 C CA . GLU A 1 175 ? 23.693 4.363 -36.542 1.00 98.00 175 GLU A CA 1
ATOM 1427 C C . GLU A 1 175 ? 22.362 3.701 -36.147 1.00 98.00 175 GLU A C 1
ATOM 1429 O O . GLU A 1 175 ? 21.346 4.385 -35.984 1.00 98.00 175 GLU A O 1
ATOM 1434 N N . ALA A 1 176 ? 22.344 2.379 -35.949 1.00 97.81 176 ALA A N 1
ATOM 1435 C CA . ALA A 1 176 ? 21.156 1.665 -35.486 1.00 97.81 176 ALA A CA 1
ATOM 1436 C C . ALA A 1 176 ? 20.710 2.142 -34.094 1.00 97.81 176 ALA A C 1
ATOM 1438 O O . ALA A 1 176 ? 19.522 2.412 -33.883 1.00 97.81 176 ALA A O 1
ATOM 1439 N N . TYR A 1 177 ? 21.654 2.309 -33.165 1.00 98.19 177 TYR A N 1
ATOM 1440 C CA . TYR A 1 177 ? 21.374 2.828 -31.829 1.00 98.19 177 TYR A CA 1
ATOM 1441 C C . TYR A 1 177 ? 20.818 4.255 -31.885 1.00 98.19 177 TYR A C 1
ATOM 1443 O O . TYR A 1 177 ? 19.779 4.541 -31.287 1.00 98.19 177 TYR A O 1
ATOM 1451 N N . GLN A 1 178 ? 21.453 5.149 -32.647 1.00 98.12 178 GLN A N 1
ATOM 1452 C CA . GLN A 1 178 ? 20.990 6.528 -32.809 1.00 98.12 178 GLN A CA 1
ATOM 1453 C C . GLN A 1 178 ? 19.580 6.584 -33.415 1.00 98.12 178 GLN A C 1
ATOM 1455 O O . GLN A 1 178 ? 18.722 7.322 -32.920 1.00 98.12 178 GLN A O 1
ATOM 1460 N N . ARG A 1 179 ? 19.295 5.752 -34.427 1.00 98.38 179 ARG A N 1
ATOM 1461 C CA . ARG A 1 179 ? 17.951 5.616 -35.012 1.00 98.38 179 ARG A CA 1
ATOM 1462 C C . ARG A 1 179 ? 16.919 5.149 -33.985 1.00 98.38 179 ARG A C 1
ATOM 1464 O O . ARG A 1 179 ? 15.804 5.676 -33.956 1.00 98.38 179 ARG A O 1
ATOM 1471 N N . GLU A 1 180 ? 17.269 4.201 -33.118 1.00 98.25 180 GLU A N 1
ATOM 1472 C CA . GLU A 1 180 ? 16.380 3.739 -32.048 1.00 98.25 180 GLU A CA 1
ATOM 1473 C C . GLU A 1 180 ? 16.103 4.843 -31.017 1.00 98.25 180 GLU A C 1
ATOM 1475 O O . GLU A 1 180 ? 14.947 5.065 -30.644 1.00 98.25 180 GLU A O 1
ATOM 1480 N N . GLN A 1 181 ? 17.136 5.574 -30.589 1.00 98.38 181 GLN A N 1
ATOM 1481 C CA . GLN A 1 181 ? 16.982 6.698 -29.662 1.00 98.38 181 GLN A CA 1
ATOM 1482 C C . GLN A 1 181 ? 16.091 7.786 -30.255 1.00 98.38 181 GLN A C 1
ATOM 1484 O O . GLN A 1 181 ? 15.155 8.253 -29.607 1.00 98.38 181 GLN A O 1
ATOM 1489 N N . TYR A 1 182 ? 16.318 8.134 -31.520 1.00 98.19 182 TYR A N 1
ATOM 1490 C CA . TYR A 1 182 ? 15.488 9.104 -32.220 1.00 98.19 182 TYR A CA 1
ATOM 1491 C C . TYR A 1 182 ? 14.026 8.647 -32.305 1.00 98.19 182 TYR A C 1
ATOM 1493 O O . TYR A 1 182 ? 13.110 9.421 -32.022 1.00 98.19 182 TYR A O 1
ATOM 1501 N N . ARG A 1 183 ? 13.787 7.361 -32.592 1.00 98.44 183 ARG A N 1
ATOM 1502 C CA . ARG A 1 183 ? 12.439 6.778 -32.588 1.00 98.44 183 ARG A CA 1
ATOM 1503 C C . ARG A 1 183 ? 11.769 6.872 -31.214 1.00 98.44 183 ARG A C 1
ATOM 1505 O O . ARG A 1 183 ? 10.580 7.186 -31.158 1.00 98.44 183 ARG A O 1
ATOM 1512 N N . LYS A 1 184 ? 12.500 6.619 -30.122 1.00 98.44 184 LYS A N 1
ATOM 1513 C CA . LYS A 1 184 ? 11.986 6.773 -28.747 1.00 98.44 184 LYS A CA 1
ATOM 1514 C C . LYS A 1 184 ? 11.606 8.221 -28.461 1.00 98.44 184 LYS A C 1
ATOM 1516 O O . LYS A 1 184 ? 10.485 8.475 -28.036 1.00 98.44 184 LYS A O 1
ATOM 1521 N N . ILE A 1 185 ? 12.479 9.168 -28.801 1.00 98.38 185 ILE A N 1
ATOM 1522 C CA . ILE A 1 185 ? 12.222 10.604 -28.616 1.00 98.38 185 ILE A CA 1
ATOM 1523 C C . ILE A 1 185 ? 10.972 11.041 -29.389 1.00 98.38 185 ILE A C 1
ATOM 1525 O O . ILE A 1 185 ? 10.116 11.733 -28.834 1.00 98.38 185 ILE A O 1
ATOM 1529 N N . ILE A 1 186 ? 10.827 10.611 -30.648 1.00 98.31 186 ILE A N 1
ATOM 1530 C CA . ILE A 1 186 ? 9.621 10.890 -31.439 1.00 98.31 186 ILE A CA 1
ATOM 1531 C C . ILE A 1 186 ? 8.384 10.288 -30.772 1.00 98.31 186 ILE A C 1
ATOM 1533 O O . ILE A 1 186 ? 7.366 10.970 -30.662 1.00 98.31 186 ILE A O 1
ATOM 1537 N N . LYS A 1 187 ? 8.454 9.029 -30.326 1.00 98.44 187 LYS A N 1
ATOM 1538 C CA . LYS A 1 187 ? 7.329 8.351 -29.673 1.00 98.44 187 LYS A CA 1
ATOM 1539 C C . LYS A 1 187 ? 6.888 9.098 -28.418 1.00 98.44 187 LYS A C 1
ATOM 1541 O O . LYS A 1 187 ? 5.714 9.432 -28.305 1.00 98.44 187 LYS A O 1
ATOM 1546 N N . ASP A 1 188 ? 7.825 9.439 -27.543 1.00 98.38 188 ASP A N 1
ATOM 1547 C CA . ASP A 1 188 ? 7.553 10.174 -26.308 1.00 98.38 188 ASP A CA 1
ATOM 1548 C C . ASP A 1 188 ? 6.988 11.571 -26.594 1.00 98.38 188 ASP A C 1
ATOM 1550 O O . ASP A 1 188 ? 6.082 12.042 -25.903 1.00 98.38 188 ASP A O 1
ATOM 1554 N N . SER A 1 189 ? 7.506 12.247 -27.623 1.00 98.38 189 SER A N 1
ATOM 1555 C CA . SER A 1 189 ? 6.986 13.540 -28.074 1.00 98.38 189 SER A CA 1
ATOM 1556 C C . SER A 1 189 ? 5.540 13.416 -28.565 1.00 98.38 189 SER A C 1
ATOM 1558 O O . SER A 1 189 ? 4.666 14.162 -28.119 1.00 98.38 189 SER A O 1
ATOM 1560 N N . ASN A 1 190 ? 5.254 12.417 -29.402 1.00 98.38 190 ASN A N 1
ATOM 1561 C CA . ASN A 1 190 ? 3.911 12.148 -29.912 1.00 98.38 190 ASN A CA 1
ATOM 1562 C C . ASN A 1 190 ? 2.935 11.777 -28.786 1.00 98.38 190 ASN A C 1
ATOM 1564 O O . ASN A 1 190 ? 1.803 12.259 -28.775 1.00 98.38 19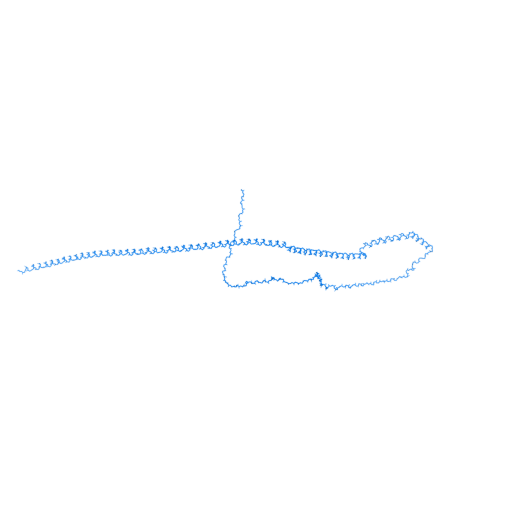0 ASN A O 1
ATOM 1568 N N . GLU A 1 191 ? 3.366 10.983 -27.804 1.00 98.12 191 GLU A N 1
ATOM 1569 C CA . GLU A 1 191 ? 2.563 10.650 -26.623 1.00 98.12 191 GLU A CA 1
ATOM 1570 C C . GLU A 1 191 ? 2.234 11.893 -25.785 1.00 98.12 191 GLU A C 1
ATOM 1572 O O . GLU A 1 191 ? 1.095 12.057 -25.336 1.00 98.12 191 GLU A O 1
ATOM 1577 N N . LYS A 1 192 ? 3.196 12.807 -25.608 1.00 97.62 192 LYS A N 1
ATOM 1578 C CA . LYS A 1 192 ? 2.975 14.085 -24.913 1.00 97.62 192 LYS A CA 1
ATOM 1579 C C . LYS A 1 192 ? 1.996 14.977 -25.668 1.00 97.62 192 LYS A C 1
ATOM 1581 O O . LYS A 1 192 ? 1.089 15.523 -25.042 1.00 97.62 192 LYS A O 1
ATOM 1586 N N . ILE A 1 193 ? 2.142 15.097 -26.988 1.00 97.88 193 ILE A N 1
ATOM 1587 C CA . ILE A 1 193 ? 1.223 15.871 -27.835 1.00 97.88 193 ILE A CA 1
ATOM 1588 C C . ILE A 1 193 ? -0.191 15.282 -27.748 1.00 97.88 193 ILE A C 1
ATOM 1590 O O . ILE A 1 193 ? -1.145 16.011 -27.484 1.00 97.88 193 ILE A O 1
ATOM 1594 N N . PHE A 1 194 ? -0.331 13.959 -27.860 1.00 98.19 194 PHE A N 1
ATOM 1595 C CA . PHE A 1 194 ? -1.619 13.280 -27.710 1.00 98.19 194 PHE A CA 1
ATOM 1596 C C . PHE A 1 194 ? -2.231 13.501 -26.320 1.00 98.19 194 PHE A C 1
ATOM 1598 O O . PHE A 1 194 ? -3.415 13.798 -26.187 1.00 98.19 194 PHE A O 1
ATOM 1605 N N . ALA A 1 195 ? -1.425 13.432 -25.258 1.00 96.31 195 ALA A N 1
ATOM 1606 C CA . ALA A 1 195 ? -1.880 13.720 -23.901 1.00 96.31 195 ALA A CA 1
ATOM 1607 C C . ALA A 1 195 ? -2.304 15.187 -23.694 1.00 96.31 195 ALA A C 1
ATOM 1609 O O . ALA A 1 195 ? -3.089 15.463 -22.782 1.00 96.31 195 ALA A O 1
ATOM 1610 N N . GLN A 1 196 ? -1.794 16.115 -24.508 1.00 96.69 196 GLN A N 1
ATOM 1611 C CA . GLN A 1 196 ? -2.177 17.526 -24.514 1.00 96.69 196 GLN A CA 1
ATOM 1612 C C . GLN A 1 196 ? -3.436 17.812 -25.346 1.00 96.69 196 GLN A C 1
ATOM 1614 O O . GLN A 1 196 ? -3.951 18.930 -25.274 1.00 96.69 196 GLN A O 1
ATOM 1619 N N . ASP A 1 197 ? -3.985 16.848 -26.083 1.00 98.12 197 ASP A N 1
ATOM 1620 C CA . ASP A 1 197 ? -5.281 17.035 -26.734 1.00 98.12 197 ASP A CA 1
ATOM 1621 C C . ASP A 1 197 ? -6.365 17.300 -25.660 1.00 98.12 197 ASP A C 1
ATOM 1623 O O . ASP A 1 197 ? -6.500 16.522 -24.702 1.00 98.12 197 ASP A O 1
ATOM 1627 N N . PRO A 1 198 ? -7.148 18.396 -25.763 1.00 98.00 198 PRO A N 1
ATOM 1628 C CA . PRO A 1 198 ? -8.254 18.678 -24.853 1.00 98.00 198 PRO A CA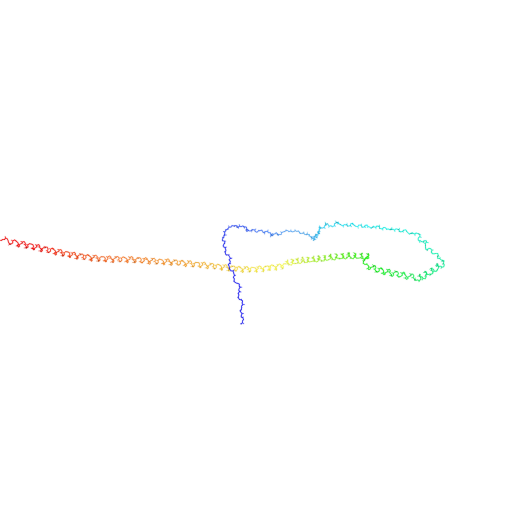 1
ATOM 1629 C C . PRO A 1 198 ? -9.208 17.499 -24.634 1.00 98.00 198 PRO A C 1
ATOM 1631 O O . PRO A 1 198 ? -9.628 17.278 -23.494 1.00 98.00 198 PRO A O 1
ATOM 1634 N N . ARG A 1 199 ? -9.516 16.722 -25.681 1.00 98.06 199 ARG A N 1
ATOM 1635 C CA . ARG A 1 199 ? -10.430 15.571 -25.595 1.00 98.06 199 ARG A CA 1
ATOM 1636 C C . ARG A 1 199 ? -9.836 14.462 -24.735 1.00 98.06 199 ARG A C 1
ATOM 1638 O O . ARG A 1 199 ? -10.497 13.953 -23.831 1.00 98.06 199 ARG A O 1
ATOM 1645 N N . VAL A 1 200 ? -8.559 14.149 -24.949 1.00 97.88 200 VAL A N 1
ATOM 1646 C CA . VAL A 1 200 ? -7.821 13.153 -24.159 1.00 97.88 200 VAL A CA 1
ATOM 1647 C C . VAL A 1 200 ? -7.692 13.606 -22.706 1.00 97.88 200 VAL A C 1
ATOM 1649 O O . VAL A 1 200 ? -7.885 12.805 -21.793 1.00 97.88 200 VAL A O 1
ATOM 1652 N N . ARG A 1 201 ? -7.433 14.896 -22.453 1.00 98.12 201 ARG A N 1
ATOM 1653 C CA . ARG A 1 201 ? -7.414 15.436 -21.083 1.00 98.12 201 ARG A CA 1
ATOM 1654 C C . ARG A 1 201 ? -8.768 15.322 -20.396 1.00 98.12 201 ARG A C 1
ATOM 1656 O O . ARG A 1 201 ? -8.812 14.956 -19.225 1.00 98.12 201 ARG A O 1
ATOM 1663 N N . GLN A 1 202 ? -9.858 15.640 -21.089 1.00 98.31 202 GLN A N 1
ATOM 1664 C CA . GLN A 1 202 ? -11.205 15.499 -20.538 1.00 98.31 202 GLN A CA 1
ATOM 1665 C C . GLN A 1 202 ? -11.518 14.035 -20.216 1.00 98.31 202 GLN A C 1
ATOM 1667 O O . GLN A 1 202 ? -11.996 13.743 -19.122 1.00 98.31 202 GLN A O 1
ATOM 1672 N N . PHE A 1 203 ? -11.166 13.115 -21.115 1.00 98.19 203 PHE A N 1
ATOM 1673 C CA . PHE A 1 203 ? -11.302 11.682 -20.874 1.00 98.19 203 PHE A CA 1
ATOM 1674 C C . PHE A 1 203 ? -10.490 11.224 -19.652 1.00 98.19 203 PHE A C 1
ATOM 1676 O O . PHE A 1 203 ? -11.040 10.589 -18.758 1.00 98.19 203 PHE A O 1
ATOM 1683 N N . LYS A 1 204 ? -9.216 11.630 -19.539 1.00 97.75 204 LYS A N 1
ATOM 1684 C CA . LYS A 1 204 ? -8.369 11.335 -18.366 1.00 97.75 204 LYS A CA 1
ATOM 1685 C C . LYS A 1 204 ? -8.959 11.883 -17.063 1.00 97.75 204 LYS A C 1
ATOM 1687 O O . LYS A 1 204 ? -8.918 11.198 -16.047 1.00 97.75 204 LYS A O 1
ATOM 1692 N N . LYS A 1 205 ? -9.549 13.085 -17.085 1.00 97.88 205 LYS A N 1
ATOM 1693 C CA . LYS A 1 205 ? -10.268 13.647 -15.927 1.00 97.88 205 LYS A CA 1
ATOM 1694 C C . LYS A 1 205 ? -11.483 12.799 -15.547 1.00 97.88 205 LYS A C 1
ATOM 1696 O O . LYS A 1 205 ? -11.679 12.535 -14.367 1.00 97.88 205 LYS A O 1
ATOM 1701 N N . SER A 1 206 ? -12.266 12.348 -16.527 1.00 98.19 206 SER A N 1
ATOM 1702 C CA . SER A 1 206 ? -13.411 11.458 -16.288 1.00 98.19 206 SER A CA 1
ATOM 1703 C C . SER A 1 206 ? -12.976 10.102 -15.728 1.00 98.19 206 SER A C 1
ATOM 1705 O O . SER A 1 206 ? -13.614 9.583 -14.818 1.00 98.19 206 SER A O 1
ATOM 1707 N N . MET A 1 207 ? -11.878 9.542 -16.240 1.00 98.00 207 MET A N 1
ATOM 1708 C CA . MET A 1 207 ? -11.300 8.295 -15.740 1.00 98.00 207 MET A CA 1
ATOM 1709 C C . MET A 1 207 ? -10.842 8.441 -14.283 1.00 98.00 207 MET A C 1
ATOM 1711 O O . MET A 1 207 ? -11.193 7.611 -13.449 1.00 98.00 207 MET A O 1
ATOM 1715 N N . LEU A 1 208 ? -10.131 9.528 -13.957 1.00 98.25 208 LEU A N 1
ATOM 1716 C CA . LEU A 1 208 ? -9.731 9.836 -12.582 1.00 98.25 208 LEU A CA 1
ATOM 1717 C C . LEU A 1 208 ? -10.949 9.997 -11.666 1.00 98.25 208 LEU A C 1
ATOM 1719 O O . LEU A 1 208 ? -10.973 9.458 -10.566 1.00 98.25 208 LEU A O 1
ATOM 1723 N N . PHE A 1 209 ? -11.982 10.701 -12.128 1.00 98.31 209 PHE A N 1
ATOM 1724 C CA . PHE A 1 209 ? -13.219 10.862 -11.370 1.00 98.31 209 PHE A CA 1
ATOM 1725 C C . PHE A 1 209 ? -13.910 9.519 -11.102 1.00 98.31 209 PHE A C 1
ATOM 1727 O O . PHE A 1 209 ? -14.358 9.279 -9.985 1.00 98.31 209 PHE A O 1
ATOM 1734 N N . SER A 1 210 ? -13.947 8.617 -12.087 1.00 98.50 210 SER A N 1
ATOM 1735 C CA . SER A 1 210 ? -14.482 7.263 -11.903 1.00 98.50 210 SER A CA 1
ATOM 1736 C C . SER A 1 210 ? -13.718 6.483 -10.830 1.00 98.50 210 SER A C 1
ATOM 1738 O O . SER A 1 210 ? -14.351 5.832 -10.002 1.00 98.50 210 SER A O 1
ATOM 1740 N N . ALA A 1 211 ? -12.384 6.574 -10.814 1.00 98.44 211 ALA A N 1
ATOM 1741 C CA . ALA A 1 211 ? -11.559 5.938 -9.786 1.00 98.44 211 ALA A CA 1
ATOM 1742 C C . ALA A 1 211 ? -11.866 6.506 -8.389 1.00 98.44 211 ALA A C 1
ATOM 1744 O O . ALA A 1 211 ? -12.146 5.749 -7.466 1.00 98.44 211 ALA A O 1
ATOM 1745 N N . ILE A 1 212 ? -11.947 7.836 -8.260 1.00 98.56 212 ILE A N 1
ATOM 1746 C CA . ILE A 1 212 ? -12.311 8.502 -6.997 1.00 98.56 212 ILE A CA 1
ATOM 1747 C C . ILE A 1 212 ? -13.706 8.071 -6.520 1.00 98.56 212 ILE A C 1
ATOM 1749 O O . ILE A 1 212 ? -13.919 7.848 -5.330 1.00 98.56 212 ILE A O 1
ATOM 1753 N N . MET A 1 213 ? -14.678 7.944 -7.427 1.00 98.56 213 MET A N 1
ATOM 1754 C CA . MET A 1 213 ? -16.022 7.474 -7.074 1.00 98.56 213 MET A CA 1
ATOM 1755 C C . MET A 1 213 ? -16.012 6.030 -6.568 1.00 98.56 213 MET A C 1
ATOM 1757 O O . MET A 1 213 ? -16.770 5.707 -5.653 1.00 98.56 213 MET A O 1
ATOM 1761 N N . GLN A 1 214 ? -15.170 5.170 -7.142 1.00 98.56 214 GLN A N 1
ATOM 1762 C CA . GLN A 1 214 ? -14.997 3.800 -6.672 1.00 98.56 214 GLN A CA 1
ATOM 1763 C C . GLN A 1 214 ? -14.357 3.770 -5.280 1.00 98.56 214 GLN A C 1
ATOM 1765 O O . GLN A 1 214 ? -14.954 3.213 -4.361 1.00 98.56 214 GLN A O 1
ATOM 1770 N N . GLU A 1 215 ? -13.230 4.458 -5.089 1.00 98.50 215 GLU A N 1
ATOM 1771 C CA . GLU A 1 215 ? -12.570 4.569 -3.780 1.00 98.50 215 GLU A CA 1
ATOM 1772 C C . GLU A 1 215 ? -13.527 5.121 -2.716 1.00 98.50 215 GLU A C 1
ATOM 1774 O O . GLU A 1 215 ? -13.554 4.666 -1.572 1.00 98.50 215 GLU A O 1
ATOM 1779 N N . ARG A 1 216 ? -14.378 6.088 -3.083 1.00 98.56 216 ARG A N 1
ATOM 1780 C CA . ARG A 1 216 ? -15.349 6.652 -2.146 1.00 98.56 216 ARG A CA 1
ATOM 1781 C C . ARG A 1 216 ? -16.422 5.646 -1.732 1.00 98.56 216 ARG A C 1
ATOM 1783 O O . ARG A 1 216 ? -16.862 5.694 -0.584 1.00 98.56 216 ARG A O 1
ATOM 1790 N N . LYS A 1 217 ? -16.848 4.751 -2.628 1.00 98.50 217 LYS A N 1
ATOM 1791 C CA . LYS A 1 217 ? -17.768 3.654 -2.282 1.00 98.50 217 LYS A CA 1
ATOM 1792 C C . LYS A 1 217 ? -17.122 2.695 -1.292 1.00 98.50 217 LYS A C 1
ATOM 1794 O O . LYS A 1 217 ? -17.720 2.432 -0.254 1.00 98.50 217 LYS A O 1
ATOM 1799 N N . GLU A 1 218 ? -15.887 2.288 -1.559 1.00 98.50 218 GLU A N 1
ATOM 1800 C CA . GLU A 1 218 ? -15.114 1.408 -0.675 1.00 98.50 218 GLU A CA 1
ATOM 1801 C C . GLU A 1 218 ? -14.926 2.040 0.717 1.00 98.50 218 GLU A C 1
ATOM 1803 O O . GLU A 1 218 ? -15.148 1.395 1.740 1.00 98.50 218 GLU A O 1
ATOM 1808 N N . GLN A 1 219 ? -14.634 3.344 0.787 1.00 98.25 219 GLN A N 1
ATOM 1809 C CA . GLN A 1 219 ? -14.571 4.078 2.058 1.00 98.25 219 GLN A CA 1
ATOM 1810 C C . GLN A 1 219 ? -15.909 4.099 2.810 1.00 98.25 219 GLN A C 1
ATOM 1812 O O . GLN A 1 219 ? -15.926 4.019 4.038 1.00 98.25 219 GLN A O 1
ATOM 1817 N N . MET A 1 220 ? -17.034 4.248 2.102 1.00 98.56 220 MET A N 1
ATOM 1818 C CA . MET A 1 220 ? -18.359 4.217 2.730 1.00 98.56 220 MET A CA 1
ATOM 1819 C C . MET A 1 220 ? -18.693 2.828 3.275 1.00 98.56 220 MET A C 1
ATOM 1821 O O . MET A 1 220 ? -19.261 2.732 4.360 1.00 98.56 220 MET A O 1
ATOM 1825 N N . GLU A 1 221 ? -18.345 1.767 2.550 1.00 98.44 221 GLU A N 1
ATOM 1826 C CA . GLU A 1 221 ? -18.516 0.384 3.006 1.00 98.44 221 GLU A CA 1
ATOM 1827 C C . GLU A 1 221 ? -17.662 0.096 4.241 1.00 98.44 221 GLU A C 1
ATOM 1829 O O . GLU A 1 221 ? -18.179 -0.400 5.242 1.00 98.44 221 GLU A O 1
ATOM 1834 N N . LEU A 1 222 ? -16.393 0.511 4.226 1.00 98.50 222 LEU A N 1
ATOM 1835 C CA . LEU A 1 222 ? -15.508 0.390 5.381 1.00 98.50 222 LEU A CA 1
ATOM 1836 C C . LEU A 1 222 ? -16.048 1.153 6.595 1.00 98.50 222 LEU A C 1
ATOM 1838 O O . LEU A 1 222 ? -16.019 0.639 7.710 1.00 98.50 222 LEU A O 1
ATOM 1842 N N . LYS A 1 223 ? -16.571 2.367 6.386 1.00 98.62 223 LYS A N 1
ATOM 1843 C CA . LYS A 1 223 ? -17.176 3.147 7.468 1.00 98.62 223 LYS A CA 1
ATOM 1844 C C . LYS A 1 223 ? -18.364 2.412 8.089 1.00 98.62 223 LYS A C 1
ATOM 1846 O O . LYS A 1 223 ? -18.422 2.323 9.308 1.00 98.62 223 LYS A O 1
ATOM 1851 N N . LYS A 1 224 ? -19.269 1.857 7.274 1.00 98.62 224 LYS A N 1
ATOM 1852 C CA . LYS A 1 224 ? -20.406 1.063 7.775 1.00 98.62 224 LYS A CA 1
ATOM 1853 C C . LYS A 1 224 ? -19.933 -0.108 8.630 1.00 98.62 224 LYS A C 1
ATOM 1855 O O . LYS A 1 224 ? -20.432 -0.288 9.729 1.00 98.62 224 LYS A O 1
ATOM 1860 N N . TYR A 1 225 ? -18.924 -0.839 8.163 1.00 98.38 225 TYR A N 1
ATOM 1861 C CA . TYR A 1 225 ? -18.347 -1.952 8.915 1.00 98.38 225 TYR A CA 1
ATOM 1862 C C . TYR A 1 225 ? -17.773 -1.518 10.275 1.00 98.38 225 TYR A C 1
ATOM 1864 O O . TYR A 1 225 ? -17.985 -2.183 11.286 1.00 98.38 225 TYR A O 1
ATOM 1872 N N . VAL A 1 226 ? -17.075 -0.379 10.321 1.00 98.50 226 VAL A N 1
ATOM 1873 C CA . VAL A 1 226 ? -16.563 0.193 11.577 1.00 98.50 226 VAL A CA 1
ATOM 1874 C C . VAL A 1 226 ? -17.704 0.624 12.501 1.00 98.50 226 VAL A C 1
ATOM 1876 O O . VAL A 1 226 ? -17.650 0.354 13.700 1.00 98.50 226 VAL A O 1
ATOM 1879 N N . ASP A 1 227 ? -18.737 1.269 11.958 1.00 98.50 227 ASP A N 1
ATOM 1880 C CA . ASP A 1 227 ? -19.916 1.683 12.720 1.00 98.50 227 ASP A CA 1
ATOM 1881 C C . ASP A 1 227 ? -20.644 0.454 13.305 1.00 98.50 227 ASP A C 1
ATOM 1883 O O . ASP A 1 227 ? -20.998 0.462 14.484 1.00 98.50 227 ASP A O 1
ATOM 1887 N N . ASP A 1 228 ? -20.779 -0.636 12.542 1.00 98.38 228 ASP A N 1
ATOM 1888 C CA . ASP A 1 228 ? -21.376 -1.899 12.998 1.00 98.38 228 ASP A CA 1
ATOM 1889 C C . ASP A 1 228 ? -20.569 -2.546 14.134 1.00 98.38 228 ASP A C 1
ATOM 1891 O O . ASP A 1 228 ? -21.143 -2.972 15.139 1.00 98.38 228 ASP A O 1
ATOM 1895 N N . ILE A 1 229 ? -19.234 -2.570 14.029 1.00 98.06 229 ILE A N 1
ATOM 1896 C CA . ILE A 1 229 ? -18.358 -3.048 15.113 1.00 98.06 229 ILE A CA 1
ATOM 1897 C C . ILE A 1 229 ? -18.547 -2.205 16.374 1.00 98.06 229 ILE A C 1
ATOM 1899 O O . ILE A 1 229 ? -18.705 -2.758 17.462 1.00 98.06 229 ILE A O 1
ATOM 1903 N N . ASN A 1 230 ? -18.544 -0.878 16.240 1.00 98.06 230 ASN A N 1
ATOM 1904 C CA . ASN A 1 230 ? -18.700 0.021 17.380 1.00 98.06 230 ASN A CA 1
ATOM 1905 C C . ASN A 1 230 ? -20.073 -0.140 18.039 1.00 98.06 230 ASN A C 1
ATOM 1907 O O . ASN A 1 230 ? -20.169 -0.142 19.265 1.00 98.06 230 ASN A O 1
ATOM 1911 N N . ASN A 1 231 ? -21.130 -0.314 17.244 1.00 98.25 231 ASN A N 1
ATOM 1912 C CA . ASN A 1 231 ? -22.472 -0.578 17.752 1.00 98.25 231 ASN A CA 1
ATOM 1913 C C . ASN A 1 231 ? -22.521 -1.900 18.524 1.00 98.25 231 ASN A C 1
ATOM 1915 O O . ASN A 1 231 ? -23.045 -1.930 19.636 1.00 98.25 231 ASN A O 1
ATOM 1919 N N . ASN A 1 232 ? -21.930 -2.968 17.985 1.00 97.62 232 ASN A N 1
ATOM 1920 C CA . ASN A 1 232 ? -21.859 -4.258 18.671 1.00 97.62 232 ASN A CA 1
ATOM 1921 C C . ASN A 1 232 ? -21.078 -4.158 19.984 1.00 97.62 232 ASN A C 1
ATOM 1923 O O . ASN A 1 232 ? -21.574 -4.591 21.019 1.00 97.62 232 ASN A O 1
ATOM 1927 N N . TYR A 1 233 ? -19.918 -3.502 19.965 1.00 96.81 233 TYR A N 1
ATOM 1928 C CA . TYR A 1 233 ? -19.115 -3.265 21.163 1.00 96.81 233 TYR A CA 1
ATOM 1929 C C . TYR A 1 233 ? -19.890 -2.481 22.234 1.00 96.81 233 TYR A C 1
ATOM 1931 O O . TYR A 1 233 ? -19.914 -2.862 23.403 1.00 96.81 233 TYR A O 1
ATOM 1939 N N . ASN A 1 234 ? -20.583 -1.408 21.843 1.00 96.69 234 ASN A N 1
ATOM 1940 C CA . ASN A 1 234 ? -21.400 -0.615 22.764 1.00 96.69 234 ASN A CA 1
ATOM 1941 C C . ASN A 1 234 ? -22.578 -1.420 23.334 1.00 96.69 234 ASN A C 1
ATOM 1943 O O . ASN A 1 234 ? -22.912 -1.278 24.515 1.00 96.69 234 ASN A O 1
ATOM 1947 N N . ASN A 1 235 ? -23.197 -2.277 22.520 1.00 97.19 235 ASN A N 1
ATOM 1948 C CA . ASN A 1 235 ? -24.278 -3.159 22.955 1.00 97.19 235 ASN A CA 1
ATOM 1949 C C . ASN A 1 235 ? -23.774 -4.197 23.964 1.00 97.19 235 ASN A C 1
ATOM 1951 O O . ASN A 1 235 ? -24.381 -4.356 25.022 1.00 97.19 235 ASN A O 1
ATOM 1955 N N . GLU A 1 236 ? -22.646 -4.852 23.683 1.00 96.12 236 GLU A N 1
ATOM 1956 C CA . GLU A 1 236 ? -22.004 -5.796 24.605 1.00 96.12 236 GLU A CA 1
ATOM 1957 C C . GLU A 1 236 ? -21.642 -5.119 25.929 1.00 96.12 236 GLU A C 1
ATOM 1959 O O . GLU A 1 236 ? -21.948 -5.641 27.002 1.00 96.12 236 GLU A O 1
ATOM 1964 N N . GLN A 1 237 ? -21.067 -3.916 25.871 1.00 95.81 237 GLN A N 1
ATOM 1965 C CA . GLN A 1 237 ? -20.743 -3.142 27.065 1.00 95.81 237 GLN A CA 1
ATOM 1966 C C . GLN A 1 237 ? -21.998 -2.811 27.883 1.00 95.81 237 GLN A C 1
ATOM 1968 O O . GLN A 1 237 ? -21.987 -2.902 29.111 1.00 95.81 237 GLN A O 1
ATOM 1973 N N . THR A 1 238 ? -23.096 -2.449 27.217 1.00 96.31 238 THR A N 1
ATOM 1974 C CA . THR A 1 238 ? -24.373 -2.145 27.878 1.00 96.31 238 THR A CA 1
ATOM 1975 C C . THR A 1 238 ? -24.941 -3.385 28.566 1.00 96.31 238 THR A C 1
ATOM 1977 O O . THR A 1 238 ? -25.291 -3.315 29.744 1.00 96.31 238 THR A O 1
ATOM 1980 N N . GLN A 1 239 ? -24.937 -4.535 27.886 1.00 96.19 239 GLN A N 1
ATOM 1981 C CA . GLN A 1 239 ? -25.369 -5.812 28.459 1.00 96.19 239 GLN A CA 1
ATOM 1982 C C . GLN A 1 239 ? -24.525 -6.198 29.679 1.00 96.19 239 GLN A C 1
ATOM 1984 O O . GLN A 1 239 ? -25.071 -6.573 30.715 1.00 96.19 239 GLN A O 1
ATOM 1989 N N . GLN A 1 240 ? -23.200 -6.043 29.608 1.00 94.94 240 GLN A N 1
ATOM 1990 C CA . GLN A 1 240 ? -22.323 -6.289 30.756 1.00 94.94 240 GLN A CA 1
ATOM 1991 C C . GLN A 1 240 ? -22.693 -5.390 31.943 1.00 94.94 240 GLN A C 1
ATOM 1993 O O . GLN A 1 240 ? -22.856 -5.878 33.061 1.00 94.94 240 GLN A O 1
ATOM 1998 N N . MET A 1 241 ? -22.913 -4.095 31.714 1.00 94.75 241 MET A N 1
ATOM 1999 C CA . MET A 1 241 ? -23.326 -3.175 32.778 1.00 94.75 241 MET A CA 1
ATOM 2000 C C . MET A 1 241 ? -24.692 -3.534 33.379 1.00 94.75 241 MET A C 1
ATOM 2002 O O . MET A 1 241 ? -24.875 -3.398 34.588 1.00 94.75 241 MET A O 1
ATOM 2006 N N . GLU A 1 242 ? -25.647 -3.998 32.573 1.00 95.25 242 GLU A N 1
ATOM 2007 C CA . GLU A 1 242 ? -26.947 -4.481 33.057 1.00 95.25 242 GLU A CA 1
ATOM 2008 C C . GLU A 1 242 ? -26.804 -5.746 33.908 1.00 95.25 242 GLU A C 1
ATOM 2010 O O . GLU A 1 242 ? -27.356 -5.802 35.006 1.00 95.25 242 GLU A O 1
ATOM 2015 N N . THR A 1 243 ? -26.004 -6.723 33.470 1.00 95.50 243 THR A N 1
ATOM 2016 C CA . THR A 1 243 ? -25.755 -7.944 34.260 1.00 95.50 243 THR A CA 1
ATOM 2017 C C . THR A 1 243 ? -25.097 -7.642 35.607 1.00 95.50 243 THR A C 1
ATOM 2019 O O . THR A 1 243 ? -25.493 -8.208 36.626 1.00 95.50 243 THR A O 1
ATOM 2022 N N . ILE A 1 244 ? -24.154 -6.694 35.649 1.00 95.50 244 ILE A N 1
ATOM 2023 C CA . ILE A 1 244 ? -23.527 -6.242 36.898 1.00 95.50 244 ILE A CA 1
ATOM 2024 C C . ILE A 1 244 ? -24.575 -5.617 37.826 1.00 95.50 244 ILE A C 1
ATOM 2026 O O . ILE A 1 244 ? -24.637 -5.978 39.000 1.00 95.50 244 ILE A O 1
ATOM 2030 N N . LYS A 1 245 ? -25.439 -4.732 37.310 1.00 95.62 245 LYS A N 1
ATOM 2031 C CA . LYS A 1 245 ? -26.517 -4.117 38.105 1.00 95.62 245 LYS A CA 1
ATOM 2032 C C . LYS A 1 245 ? -27.480 -5.158 38.673 1.00 95.62 245 LYS A C 1
ATOM 2034 O O . LYS A 1 245 ? -27.816 -5.079 39.851 1.00 95.62 245 LYS A O 1
ATOM 2039 N N . MET A 1 246 ? -27.876 -6.146 37.870 1.00 94.50 246 MET A N 1
ATOM 2040 C CA . MET A 1 246 ? -28.737 -7.244 38.320 1.00 94.50 246 MET A CA 1
ATOM 2041 C C . MET A 1 246 ? -28.094 -8.018 39.476 1.00 94.50 246 MET A C 1
ATOM 2043 O O . MET A 1 246 ? -28.729 -8.219 40.509 1.00 94.50 246 MET A O 1
ATOM 2047 N N . HIS A 1 247 ? -26.813 -8.375 39.359 1.00 94.00 247 HIS A N 1
ATOM 2048 C CA . HIS A 1 247 ? -26.094 -9.046 40.443 1.00 94.00 247 HIS A CA 1
ATOM 2049 C C . HIS A 1 247 ? -25.967 -8.182 41.704 1.00 94.00 247 HIS A C 1
ATOM 2051 O O . HIS A 1 247 ? -26.128 -8.687 42.817 1.00 94.00 247 HIS A O 1
ATOM 2057 N N . GLU A 1 248 ? -25.725 -6.877 41.567 1.00 94.69 248 GLU A N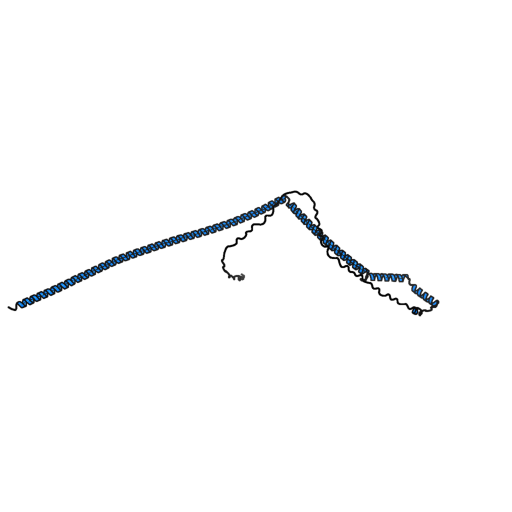 1
ATOM 2058 C CA . GLU A 1 248 ? -25.712 -5.964 42.714 1.00 94.69 248 GLU A CA 1
ATOM 2059 C C . GLU A 1 248 ? -27.077 -5.883 43.415 1.00 94.69 248 GLU A C 1
ATOM 2061 O O . GLU A 1 248 ? -27.143 -5.786 44.645 1.00 94.69 248 GLU A O 1
ATOM 2066 N N . GLU A 1 249 ? -28.173 -5.900 42.657 1.00 94.12 249 GLU A N 1
ATOM 2067 C CA . GLU A 1 249 ? -29.532 -5.909 43.200 1.00 94.12 249 GLU A CA 1
ATOM 2068 C C . GLU A 1 249 ? -29.856 -7.224 43.914 1.00 94.12 249 GLU A C 1
ATOM 2070 O O . GLU A 1 249 ? -30.367 -7.189 45.038 1.00 94.12 249 GLU A O 1
ATOM 2075 N N . GLU A 1 250 ? -29.494 -8.366 43.329 1.00 94.94 250 GLU A N 1
ATOM 2076 C CA . GLU A 1 250 ? -29.628 -9.685 43.956 1.00 94.94 250 GLU A CA 1
ATOM 2077 C C . GLU A 1 250 ? -28.854 -9.766 45.277 1.00 94.94 250 GLU A C 1
ATOM 2079 O O . GLU A 1 250 ? -29.395 -10.202 46.295 1.00 94.94 250 GLU A O 1
ATOM 2084 N N . GLU A 1 251 ? -27.604 -9.300 45.308 1.00 93.25 251 GLU A N 1
ATOM 2085 C CA . GLU A 1 251 ? -26.798 -9.275 46.534 1.00 93.25 251 GLU A CA 1
ATOM 2086 C C . GLU A 1 251 ? -27.414 -8.357 47.601 1.00 93.25 251 GLU A C 1
ATOM 2088 O O . GLU A 1 251 ? -27.480 -8.718 48.783 1.00 93.25 251 GLU A O 1
ATOM 2093 N N . LYS A 1 252 ? -27.958 -7.196 47.204 1.00 94.38 252 LYS A N 1
ATOM 2094 C CA . LYS A 1 252 ? -28.704 -6.311 48.116 1.00 94.38 252 LYS A CA 1
ATOM 2095 C C . LYS A 1 252 ? -29.957 -6.989 48.671 1.00 94.38 252 LYS A C 1
ATOM 2097 O O . LYS A 1 252 ? -30.261 -6.804 49.853 1.00 94.38 252 LYS A O 1
ATOM 2102 N N . GLN A 1 253 ? -30.688 -7.753 47.860 1.00 93.38 253 GLN A N 1
ATOM 2103 C CA . GLN A 1 253 ? -31.869 -8.499 48.304 1.00 93.38 253 GLN A CA 1
ATOM 2104 C C . GLN A 1 253 ? -31.490 -9.616 49.279 1.00 93.38 253 GLN A C 1
ATOM 2106 O O . GLN A 1 253 ? -32.000 -9.629 50.400 1.00 93.38 253 GLN A O 1
ATOM 2111 N N . LYS A 1 254 ? -30.506 -10.456 48.936 1.00 94.56 254 LYS A N 1
ATOM 2112 C CA . LYS A 1 254 ? -29.986 -11.502 49.835 1.00 94.56 254 LYS A CA 1
ATOM 2113 C C . LYS A 1 254 ? -29.512 -10.924 51.166 1.00 94.56 254 LYS A C 1
ATOM 2115 O O . LYS A 1 254 ? -29.736 -11.514 52.222 1.00 94.56 254 LYS A O 1
ATOM 2120 N N . LEU A 1 255 ? -28.863 -9.757 51.151 1.00 94.50 255 LEU A N 1
ATOM 2121 C CA . LEU A 1 255 ? -28.435 -9.085 52.378 1.00 94.50 255 LEU A CA 1
ATOM 2122 C C . LEU A 1 255 ? -29.629 -8.636 53.234 1.00 94.50 255 LEU A C 1
ATOM 2124 O O . LEU A 1 255 ? -29.588 -8.778 54.458 1.00 94.50 255 LEU A O 1
ATOM 2128 N N . LYS A 1 256 ? -30.693 -8.105 52.618 1.00 93.81 256 LYS A N 1
ATOM 2129 C CA . LYS A 1 256 ? -31.934 -7.741 53.324 1.00 93.81 256 LYS A CA 1
ATOM 2130 C C . LYS A 1 256 ? -32.616 -8.969 53.925 1.00 93.81 256 LYS A C 1
ATOM 2132 O O . LYS A 1 256 ? -32.996 -8.922 55.092 1.00 93.81 256 LYS A O 1
ATOM 2137 N N . GLU A 1 257 ? -32.715 -10.062 53.175 1.00 93.62 257 GLU A N 1
ATOM 2138 C CA . GLU A 1 257 ? -33.289 -11.327 53.649 1.00 93.62 257 GLU A CA 1
ATOM 2139 C C . GLU A 1 257 ? -32.499 -11.903 54.824 1.00 93.62 257 GLU A C 1
ATOM 2141 O O . GLU A 1 257 ? -33.085 -12.236 55.853 1.00 93.62 257 GLU A O 1
ATOM 2146 N N . LYS A 1 258 ? -31.161 -11.930 54.732 1.00 94.12 258 LYS A N 1
ATOM 2147 C CA . LYS A 1 258 ? -30.288 -12.351 55.840 1.00 94.12 258 LYS A CA 1
ATOM 2148 C C . LYS A 1 258 ? -30.516 -11.509 57.095 1.00 94.12 258 LYS A C 1
ATOM 2150 O O . LYS A 1 258 ? -30.649 -12.067 58.181 1.00 94.12 258 LYS A O 1
ATOM 2155 N N . LYS A 1 259 ? -30.598 -10.181 56.959 1.00 94.00 259 LYS A N 1
ATOM 2156 C CA . LYS A 1 259 ? -30.887 -9.278 58.089 1.00 94.00 259 LYS A CA 1
ATOM 2157 C C . LYS A 1 259 ? -32.263 -9.546 58.696 1.00 94.00 259 LYS A C 1
ATOM 2159 O O . LYS A 1 259 ? -32.397 -9.561 59.917 1.00 94.00 259 LYS A O 1
ATOM 2164 N N . LEU A 1 260 ? -33.276 -9.774 57.861 1.00 94.62 260 LEU A N 1
ATOM 2165 C CA . LEU A 1 260 ? -34.625 -10.088 58.324 1.00 94.62 260 LEU A CA 1
ATOM 2166 C C . LEU A 1 260 ? -34.659 -11.426 59.075 1.00 94.62 260 LEU A C 1
ATOM 2168 O O . LEU A 1 260 ? -35.238 -11.496 60.157 1.00 94.62 260 LEU A O 1
ATOM 2172 N N . ALA A 1 261 ? -34.000 -12.457 58.542 1.00 95.00 261 ALA A N 1
ATOM 2173 C CA . ALA A 1 261 ? -33.894 -13.767 59.177 1.00 95.00 261 ALA A CA 1
ATOM 2174 C C . ALA A 1 261 ? -33.179 -13.688 60.536 1.00 95.00 261 ALA A C 1
ATOM 2176 O O . ALA A 1 261 ? -33.673 -14.237 61.519 1.00 95.00 261 ALA A O 1
ATOM 2177 N N . GLN A 1 262 ? -32.073 -12.939 60.626 1.00 94.44 262 GLN A N 1
ATOM 2178 C CA . GLN A 1 262 ? -31.375 -12.687 61.895 1.00 94.44 262 GLN A CA 1
ATOM 2179 C C . GLN A 1 262 ? -32.278 -11.983 62.916 1.00 94.44 262 GLN A C 1
ATOM 2181 O O . GLN A 1 262 ? -32.311 -12.364 64.083 1.00 94.44 262 GLN A O 1
ATOM 2186 N N . LEU A 1 263 ? -33.053 -10.986 62.482 1.00 94.44 263 LEU A N 1
ATOM 2187 C CA . LEU A 1 263 ? -33.983 -10.270 63.357 1.00 94.44 263 LEU A CA 1
ATOM 2188 C C . LEU A 1 263 ? -35.115 -11.184 63.851 1.00 94.44 263 LEU A C 1
ATOM 2190 O O . LEU A 1 263 ? -35.502 -11.114 65.018 1.00 94.44 263 LEU A O 1
ATOM 2194 N N . GLN A 1 264 ? -35.625 -12.068 62.990 1.00 94.62 264 GLN A N 1
ATOM 2195 C CA . GLN A 1 264 ? -36.621 -13.071 63.373 1.00 94.62 264 GLN A CA 1
ATOM 2196 C C . GLN A 1 264 ? -36.062 -14.081 64.380 1.00 94.62 264 GLN A C 1
ATOM 2198 O O . GLN A 1 264 ? -36.733 -14.353 65.374 1.00 94.62 264 GLN A O 1
ATOM 2203 N N . GLN A 1 265 ? -34.842 -14.585 64.165 1.00 94.25 265 GLN A N 1
ATOM 2204 C CA . GLN A 1 265 ? -34.156 -15.461 65.121 1.00 94.25 265 GLN A CA 1
ATOM 2205 C C . GLN A 1 265 ? -33.986 -14.766 66.473 1.00 94.25 265 GLN A C 1
ATOM 2207 O O . GLN A 1 265 ? -34.440 -15.285 67.488 1.00 94.25 265 GLN A O 1
ATOM 2212 N N . MET A 1 266 ? -33.476 -13.530 66.477 1.00 93.94 266 MET A N 1
ATOM 2213 C CA . MET A 1 266 ? -33.324 -12.735 67.698 1.00 93.94 266 MET A CA 1
ATOM 2214 C C . MET A 1 266 ? -34.657 -12.553 68.442 1.00 93.94 266 MET A C 1
ATOM 2216 O O . MET A 1 266 ? -34.712 -12.649 69.666 1.00 93.94 266 MET A O 1
ATOM 2220 N N . LYS A 1 267 ? -35.758 -12.324 67.713 1.00 94.56 267 LYS A N 1
ATOM 2221 C CA . LYS A 1 267 ? -37.099 -12.212 68.304 1.00 94.56 267 LYS A CA 1
ATOM 2222 C C . LYS A 1 267 ? -37.576 -13.536 68.911 1.00 94.56 267 LYS A C 1
ATOM 2224 O O . LYS A 1 267 ? -38.195 -13.515 69.974 1.00 94.56 267 LYS A O 1
ATOM 2229 N N . GLN A 1 268 ? -37.321 -14.664 68.248 1.00 94.81 268 GLN A N 1
ATOM 2230 C CA . GLN A 1 268 ? -37.656 -15.991 68.772 1.00 94.81 268 GLN A CA 1
ATOM 2231 C C . GLN A 1 268 ? -36.859 -16.305 70.039 1.00 94.81 268 GLN A C 1
ATOM 2233 O O . GLN A 1 268 ? -37.438 -16.776 71.015 1.00 94.81 268 GLN A O 1
ATOM 2238 N N . ASP A 1 269 ? -35.566 -15.994 70.050 1.00 94.12 269 ASP A N 1
ATOM 2239 C CA . ASP A 1 269 ? -34.706 -16.219 71.209 1.00 94.12 269 ASP A CA 1
ATOM 2240 C C . ASP A 1 269 ? -35.129 -15.346 72.395 1.00 94.12 269 ASP A C 1
ATOM 2242 O O . ASP A 1 269 ? -35.261 -15.848 73.510 1.00 94.12 269 ASP A O 1
ATOM 2246 N N . LEU A 1 270 ? -35.467 -14.073 72.157 1.00 94.25 270 LEU A N 1
ATOM 2247 C CA . LEU A 1 270 ? -36.022 -13.196 73.193 1.00 94.25 270 LEU A CA 1
ATOM 2248 C C . LEU A 1 270 ? -37.355 -13.730 73.747 1.00 94.25 270 LEU A C 1
ATOM 2250 O O . LEU A 1 270 ? -37.597 -13.682 74.954 1.00 94.25 270 LEU A O 1
ATOM 2254 N N . ALA A 1 271 ? -38.226 -14.255 72.881 1.00 95.25 271 ALA A N 1
ATOM 2255 C CA . ALA A 1 271 ? -39.493 -14.846 73.304 1.00 95.25 271 ALA A CA 1
ATOM 2256 C C . ALA A 1 271 ? -39.282 -16.097 74.173 1.00 95.25 271 ALA A C 1
ATOM 2258 O O . ALA A 1 271 ? -39.947 -16.232 75.201 1.00 95.25 271 ALA A O 1
ATOM 2259 N N . LYS A 1 272 ? -38.327 -16.966 73.809 1.00 95.12 272 LYS A N 1
ATOM 2260 C CA . LYS A 1 272 ? -37.930 -18.128 74.621 1.00 95.12 272 LYS A CA 1
ATOM 2261 C C . LYS A 1 272 ? -37.379 -17.699 75.977 1.00 95.12 272 LYS A C 1
ATOM 2263 O O . LYS A 1 272 ? -37.851 -18.194 76.992 1.00 95.12 272 LYS A O 1
ATOM 2268 N N . GLN A 1 273 ? -36.477 -16.715 76.013 1.00 94.31 273 GLN A N 1
ATOM 2269 C CA . GLN A 1 273 ? -35.943 -16.172 77.269 1.00 94.31 273 GLN A CA 1
ATOM 2270 C C . GLN A 1 273 ? -37.055 -15.642 78.185 1.00 94.31 273 GLN A C 1
ATOM 2272 O O . GLN A 1 273 ? -37.056 -15.909 79.386 1.00 94.31 273 GLN A O 1
ATOM 2277 N N . LEU A 1 274 ? -38.041 -14.925 77.633 1.00 94.44 274 LEU A N 1
ATOM 2278 C CA . LEU A 1 274 ? -39.197 -14.455 78.402 1.00 94.44 274 LEU A CA 1
ATOM 2279 C C . LEU A 1 274 ? -40.062 -15.606 78.927 1.00 94.44 274 LEU A C 1
ATOM 2281 O O . LEU A 1 274 ? -40.576 -15.518 80.043 1.00 94.44 274 LEU A O 1
ATOM 2285 N N . GLN A 1 275 ? -40.244 -16.666 78.141 1.00 94.56 275 GLN A N 1
ATOM 2286 C CA . GLN A 1 275 ? -40.988 -17.846 78.567 1.00 94.56 275 GLN A CA 1
ATOM 2287 C C . GLN A 1 275 ? -40.252 -18.592 79.686 1.00 94.56 275 GLN A C 1
ATOM 2289 O O . GLN A 1 275 ? -40.852 -18.836 80.729 1.00 94.56 275 GLN A O 1
ATOM 2294 N N . GLU A 1 276 ? -38.952 -18.845 79.532 1.00 94.62 276 GLU A N 1
ATOM 2295 C CA . GLU A 1 276 ? -38.113 -19.460 80.568 1.00 94.62 276 GLU A CA 1
ATOM 2296 C C . GLU A 1 276 ? -38.141 -18.653 81.874 1.00 94.62 276 GLU A C 1
ATOM 2298 O O . GLU A 1 276 ? -38.232 -19.218 82.963 1.00 94.62 276 GLU A O 1
ATOM 2303 N N . MET A 1 277 ? -38.105 -17.319 81.790 1.00 93.56 277 MET A N 1
ATOM 2304 C CA . MET A 1 277 ? -38.225 -16.440 82.959 1.00 93.56 277 MET A CA 1
ATOM 2305 C C . MET A 1 277 ? -39.592 -16.566 83.647 1.00 93.56 277 MET A C 1
ATOM 2307 O O . MET A 1 277 ? -39.659 -16.585 84.878 1.00 93.56 277 MET A O 1
ATOM 2311 N N . LYS A 1 278 ? -40.684 -16.674 82.879 1.00 94.19 278 LYS A N 1
ATOM 2312 C CA . LYS A 1 278 ? -42.032 -16.902 83.427 1.00 94.19 278 LYS A CA 1
ATOM 2313 C C . LYS A 1 278 ? -42.146 -18.272 84.083 1.00 94.19 278 LYS A C 1
ATOM 2315 O O . LYS A 1 278 ? -42.670 -18.356 85.188 1.00 94.19 278 LYS A O 1
ATOM 2320 N N . GLU A 1 279 ? -41.643 -19.317 83.436 1.00 94.00 279 GLU A N 1
ATOM 2321 C CA . GLU A 1 279 ? -41.646 -20.684 83.963 1.00 94.00 279 GLU A CA 1
ATOM 2322 C C . GLU A 1 279 ? -40.843 -20.771 85.260 1.00 94.00 279 GLU A C 1
ATOM 2324 O O . GLU A 1 279 ? -41.368 -21.250 86.260 1.00 94.00 279 GLU A O 1
ATOM 2329 N N . LYS A 1 280 ? -39.633 -20.196 85.299 1.00 94.06 280 LYS A N 1
ATOM 2330 C CA . LYS A 1 280 ? -38.842 -20.071 86.536 1.00 94.06 280 LYS A CA 1
ATOM 2331 C C . LYS A 1 280 ? -39.611 -19.345 87.635 1.00 94.06 280 LYS A C 1
ATOM 2333 O O . LYS A 1 280 ? -39.546 -19.751 88.791 1.00 94.06 280 LYS A O 1
ATOM 2338 N N . LYS A 1 281 ? -40.362 -18.290 87.295 1.00 94.44 281 LYS A N 1
ATOM 2339 C CA . LYS A 1 281 ? -41.158 -17.557 88.285 1.00 94.44 281 LYS A CA 1
ATOM 2340 C C . LYS A 1 281 ? -42.350 -18.364 88.796 1.00 94.44 281 LYS A C 1
ATOM 2342 O O . LYS A 1 281 ? -42.617 -18.335 89.992 1.00 94.44 281 LYS A O 1
ATOM 2347 N N . ILE A 1 282 ? -43.052 -19.077 87.917 1.00 93.06 282 ILE A N 1
ATOM 2348 C CA . ILE A 1 282 ? -44.149 -19.976 88.300 1.00 93.06 282 ILE A CA 1
ATOM 2349 C C . ILE A 1 282 ? -43.613 -21.099 89.186 1.00 93.06 282 ILE A C 1
ATOM 2351 O O . ILE A 1 282 ? -44.199 -21.371 90.228 1.00 93.06 282 ILE A O 1
ATOM 2355 N N . GLN A 1 283 ? -42.480 -21.692 88.808 1.00 93.69 283 GLN A N 1
ATOM 2356 C CA . GLN A 1 283 ? -41.811 -22.729 89.582 1.00 93.69 283 GLN A CA 1
ATOM 2357 C C . GLN A 1 283 ? -41.449 -22.221 90.979 1.00 93.69 283 GLN A C 1
ATOM 2359 O O . GLN A 1 283 ? -41.798 -22.866 91.959 1.00 93.69 283 GLN A O 1
ATOM 2364 N N . GLN A 1 284 ? -40.866 -21.022 91.076 1.00 92.81 284 GLN A N 1
ATOM 2365 C CA . GLN A 1 284 ? -40.581 -20.383 92.360 1.00 92.81 284 GLN A CA 1
ATOM 2366 C C . GLN A 1 284 ? -41.851 -20.219 93.208 1.00 92.81 284 GLN A C 1
ATOM 2368 O O . GLN A 1 284 ? -41.851 -20.588 94.371 1.00 92.81 284 GLN A O 1
ATOM 2373 N N . ILE A 1 285 ? -42.957 -19.742 92.624 1.00 93.88 285 ILE A N 1
ATOM 2374 C CA . ILE A 1 285 ? -44.236 -19.606 93.345 1.00 93.88 285 ILE A CA 1
ATOM 2375 C C . ILE A 1 285 ? -44.770 -20.972 93.805 1.00 93.88 285 ILE A C 1
ATOM 2377 O O . ILE A 1 285 ? -45.300 -21.081 94.908 1.00 93.88 285 ILE A O 1
ATOM 2381 N N . MET A 1 286 ? -44.662 -22.013 92.974 1.00 91.25 286 MET A N 1
ATOM 2382 C CA . MET A 1 286 ? -45.084 -23.369 93.340 1.00 91.25 286 MET A CA 1
ATOM 2383 C C . MET A 1 286 ? -44.226 -23.951 94.465 1.00 91.25 286 MET A C 1
ATOM 2385 O O . MET A 1 286 ? -44.759 -24.615 95.354 1.00 91.25 286 MET A O 1
ATOM 2389 N N . ASP A 1 287 ? -42.920 -23.708 94.432 1.00 92.50 287 ASP A N 1
ATOM 2390 C CA . ASP A 1 287 ? -41.994 -24.160 95.465 1.00 92.50 287 ASP A CA 1
ATOM 2391 C C . ASP A 1 287 ? -42.236 -23.392 96.776 1.00 92.50 287 ASP A C 1
ATOM 2393 O O . ASP A 1 287 ? -42.390 -24.035 97.813 1.00 92.50 287 ASP A O 1
ATOM 2397 N N . ASP A 1 288 ? -42.452 -22.071 96.723 1.00 91.00 288 ASP A N 1
ATOM 2398 C CA . ASP A 1 288 ? -42.861 -21.244 97.872 1.00 91.00 288 ASP A CA 1
ATOM 2399 C C . ASP A 1 288 ? -44.195 -21.740 98.481 1.00 91.00 288 ASP A C 1
ATOM 2401 O O . ASP A 1 288 ? -44.377 -21.766 99.700 1.00 91.00 288 ASP A O 1
ATOM 2405 N N . GLN A 1 289 ? -45.156 -22.168 97.648 1.00 91.31 289 GLN A N 1
ATOM 2406 C CA . GLN A 1 289 ? -46.431 -22.740 98.107 1.00 91.31 289 GLN A CA 1
ATOM 2407 C C . GLN A 1 289 ? -46.256 -24.102 98.785 1.00 91.31 289 GLN A C 1
ATOM 2409 O O . GLN A 1 289 ? -46.885 -24.353 99.817 1.00 91.31 289 GLN A O 1
ATOM 2414 N N . LYS A 1 290 ? -45.426 -24.984 98.215 1.00 90.62 290 LYS A N 1
ATOM 2415 C CA . LYS A 1 290 ? -45.103 -26.289 98.811 1.00 90.62 290 LYS A CA 1
ATOM 2416 C C . LYS A 1 290 ? -44.358 -26.119 100.128 1.00 90.62 290 LYS A C 1
ATOM 2418 O O . LYS A 1 290 ? -44.715 -26.772 101.103 1.00 90.62 290 LYS A O 1
ATOM 2423 N N . GLU A 1 291 ? -43.377 -25.221 100.176 1.00 89.94 291 GLU A N 1
ATOM 2424 C CA . GLU A 1 291 ? -42.665 -24.874 101.405 1.00 89.94 291 GLU A CA 1
ATOM 2425 C C . GLU A 1 291 ? -43.640 -24.321 102.452 1.00 89.94 291 GLU A C 1
ATOM 2427 O O . GLU A 1 291 ? -43.672 -24.804 103.582 1.00 89.94 291 GLU A O 1
ATOM 2432 N N . GLY A 1 292 ? -44.529 -23.401 102.067 1.00 88.19 292 GLY A N 1
ATOM 2433 C CA . GLY A 1 292 ? -45.581 -22.889 102.947 1.00 88.19 292 GLY A CA 1
ATOM 2434 C C . GLY A 1 292 ? -46.542 -23.971 103.462 1.00 88.19 292 GLY A C 1
ATOM 2435 O O . GLY A 1 292 ? -46.999 -23.890 104.605 1.00 88.19 292 GLY A O 1
ATOM 2436 N N . ALA A 1 293 ? -46.848 -24.994 102.659 1.00 87.44 293 ALA A N 1
ATOM 2437 C CA . ALA A 1 293 ? -47.646 -26.144 103.087 1.00 87.44 293 ALA A CA 1
ATOM 2438 C C . ALA A 1 293 ? -46.883 -27.034 104.083 1.00 87.44 293 ALA A C 1
ATOM 2440 O O . ALA A 1 293 ? -47.439 -27.371 105.127 1.00 87.44 293 ALA A O 1
ATOM 2441 N N . LEU A 1 294 ? -45.606 -27.326 103.817 1.00 86.62 294 LEU A N 1
ATOM 2442 C CA . LEU A 1 294 ? -44.728 -28.076 104.724 1.00 86.62 294 LEU A CA 1
ATOM 2443 C C . LEU A 1 294 ? -44.528 -27.353 106.063 1.00 86.62 294 LEU A C 1
ATOM 2445 O O . LEU A 1 294 ? -44.528 -27.988 107.113 1.00 86.62 294 LEU A O 1
ATOM 2449 N N . ILE A 1 295 ? -44.405 -26.021 106.055 1.00 85.19 295 ILE A N 1
ATOM 2450 C CA . ILE A 1 295 ? -44.323 -25.216 107.284 1.00 85.19 295 ILE A CA 1
ATOM 2451 C C . ILE A 1 295 ? -45.621 -25.330 108.089 1.00 85.19 295 ILE A C 1
ATOM 2453 O O . ILE A 1 295 ? -45.568 -25.484 109.307 1.00 85.19 295 ILE A O 1
ATOM 2457 N N . LYS A 1 296 ? -46.791 -25.283 107.434 1.00 84.06 296 LYS A N 1
ATOM 2458 C CA . LYS A 1 296 ? -48.085 -25.482 108.111 1.00 84.06 296 LYS A CA 1
ATOM 2459 C C . LYS A 1 296 ? -48.210 -26.884 108.698 1.00 84.06 296 LYS A C 1
ATOM 2461 O O . LYS A 1 296 ? -48.708 -27.019 109.811 1.00 84.06 296 LYS A O 1
ATOM 2466 N N . GLU A 1 297 ? -47.775 -27.903 107.966 1.00 84.81 297 GLU A N 1
ATOM 2467 C CA . GLU A 1 297 ? -47.767 -29.290 108.433 1.00 84.81 297 GLU A CA 1
ATOM 2468 C C . GLU A 1 297 ? -46.858 -29.452 109.655 1.00 84.81 297 GLU A C 1
ATOM 2470 O O . GLU A 1 297 ? -47.341 -29.857 110.710 1.00 84.81 297 GLU A O 1
ATOM 2475 N N . ARG A 1 298 ? -45.606 -28.981 109.582 1.00 83.94 298 ARG A N 1
ATOM 2476 C CA . ARG A 1 298 ? -44.671 -28.978 110.718 1.00 83.94 298 ARG A CA 1
ATOM 2477 C C . ARG A 1 298 ? -45.210 -28.195 111.920 1.00 83.94 298 ARG A C 1
ATOM 2479 O O . ARG A 1 298 ? -45.108 -28.659 113.049 1.00 83.94 298 ARG A O 1
ATOM 2486 N N . ALA A 1 299 ? -45.826 -27.033 111.701 1.00 82.12 299 ALA A N 1
ATOM 2487 C CA . ALA A 1 299 ? -46.441 -26.252 112.777 1.00 82.12 299 ALA A CA 1
ATOM 2488 C C . ALA A 1 299 ? -47.638 -26.979 113.419 1.00 82.12 299 ALA A C 1
ATOM 2490 O O . ALA A 1 299 ? -47.879 -26.845 114.621 1.00 82.12 299 ALA A O 1
ATOM 2491 N N . ASN A 1 300 ? -48.395 -27.755 112.638 1.00 83.00 300 ASN A N 1
ATOM 2492 C CA . ASN A 1 300 ? -49.483 -28.585 113.149 1.00 83.00 300 ASN A CA 1
ATOM 2493 C C . ASN A 1 300 ? -48.951 -29.778 113.952 1.00 83.00 300 ASN A C 1
ATOM 2495 O O . ASN A 1 300 ? -49.485 -30.046 115.027 1.00 83.00 300 ASN A O 1
ATOM 2499 N N . GLU A 1 301 ? -47.898 -30.447 113.478 1.00 81.50 301 GLU A N 1
ATOM 2500 C CA . GLU A 1 301 ? -47.206 -31.521 114.203 1.00 81.50 301 GLU A CA 1
ATOM 2501 C C . GLU A 1 301 ? -46.622 -31.012 115.527 1.00 81.50 301 GLU A C 1
ATOM 2503 O O . GLU A 1 301 ? -46.910 -31.576 116.581 1.00 81.50 301 GLU A O 1
ATOM 2508 N N . GLU A 1 302 ? -45.905 -29.883 115.521 1.00 77.88 302 GLU A N 1
ATOM 2509 C CA . GLU A 1 302 ? -45.385 -29.256 116.744 1.00 77.88 302 GLU A CA 1
ATOM 2510 C C . GLU A 1 302 ? -46.509 -28.850 117.708 1.00 77.88 302 GLU A C 1
ATOM 2512 O O . GLU A 1 302 ? -46.382 -29.011 118.924 1.00 77.88 302 GLU A O 1
ATOM 2517 N N . ASN A 1 303 ? -47.640 -28.349 117.199 1.00 75.69 303 ASN A N 1
ATOM 2518 C CA . ASN A 1 303 ? -48.809 -28.058 118.030 1.00 75.69 303 ASN A CA 1
ATOM 2519 C C . ASN A 1 303 ? -49.413 -29.328 118.639 1.00 75.69 303 ASN A C 1
ATOM 2521 O O . ASN A 1 303 ? -49.760 -29.318 119.822 1.00 75.69 303 ASN A O 1
ATOM 2525 N N . GLN A 1 304 ? -49.525 -30.416 117.875 1.00 77.44 304 GLN A N 1
ATOM 2526 C CA . GLN A 1 304 ? -49.987 -31.708 118.385 1.00 77.44 304 GLN A CA 1
ATOM 2527 C C . GLN A 1 304 ? -49.029 -32.254 119.446 1.00 77.44 304 GLN A C 1
ATOM 2529 O O . GLN A 1 304 ? -49.474 -32.582 120.548 1.00 77.44 304 GLN A O 1
ATOM 2534 N N . GLU A 1 305 ? -47.719 -32.234 119.194 1.00 76.56 305 GLU A N 1
ATOM 2535 C CA . GLU A 1 305 ? -46.708 -32.601 120.186 1.00 76.56 305 GLU A CA 1
ATOM 2536 C C . GLU A 1 305 ? -46.787 -31.732 121.444 1.00 76.56 305 GLU A C 1
ATOM 2538 O O . GLU A 1 305 ? -46.650 -32.235 122.559 1.00 76.56 305 GLU A O 1
ATOM 2543 N N . ASN A 1 306 ? -47.015 -30.425 121.307 1.00 72.06 306 ASN A N 1
ATOM 2544 C CA . ASN A 1 306 ? -47.164 -29.520 122.446 1.00 72.06 306 ASN A CA 1
ATOM 2545 C C . ASN A 1 306 ? -48.456 -29.792 123.229 1.00 72.06 306 ASN A C 1
ATOM 2547 O O . ASN A 1 306 ? -48.454 -29.710 124.461 1.00 72.06 306 ASN A O 1
ATOM 2551 N N . ILE A 1 307 ? -49.549 -30.163 122.555 1.00 74.38 307 ILE A N 1
ATOM 2552 C CA . ILE A 1 307 ? -50.791 -30.620 123.197 1.00 74.38 307 ILE A CA 1
ATOM 2553 C C . ILE A 1 307 ? -50.546 -31.934 123.950 1.00 74.38 307 ILE A C 1
ATOM 2555 O O . ILE A 1 307 ? -51.006 -32.081 125.086 1.00 74.38 307 ILE A O 1
ATOM 2559 N N . GLU A 1 308 ? -49.787 -32.865 123.376 1.00 76.06 308 GLU A N 1
ATOM 2560 C CA . GLU A 1 308 ? -49.423 -34.129 124.019 1.00 76.06 308 GLU A CA 1
ATOM 2561 C C . GLU A 1 308 ? -48.466 -33.941 125.199 1.00 76.06 308 GLU A C 1
ATOM 2563 O O . GLU A 1 308 ? -48.696 -34.509 126.267 1.00 76.06 308 GLU A O 1
ATOM 2568 N N . LYS A 1 309 ? -47.437 -33.096 125.067 1.00 75.12 309 LYS A N 1
ATOM 2569 C CA . LYS A 1 309 ? -46.538 -32.712 126.168 1.00 75.12 309 LYS A CA 1
ATOM 2570 C C . LYS A 1 309 ? -47.324 -32.037 127.293 1.00 75.12 309 LYS A C 1
ATOM 2572 O O . LYS A 1 309 ? -47.143 -32.398 128.454 1.00 75.12 309 LYS A O 1
ATOM 2577 N N . ARG A 1 310 ? -48.275 -31.147 126.974 1.00 68.81 310 ARG A N 1
ATOM 2578 C CA . ARG A 1 310 ? -49.205 -30.561 127.961 1.00 68.81 310 ARG A CA 1
ATOM 2579 C C . ARG A 1 310 ? -50.120 -31.608 128.601 1.00 68.81 310 ARG A C 1
ATOM 2581 O O . ARG A 1 310 ? -50.386 -31.513 129.796 1.00 68.81 310 ARG A O 1
ATOM 2588 N N . ARG A 1 311 ? -50.598 -32.609 127.853 1.00 72.06 311 ARG A N 1
ATOM 2589 C CA . ARG A 1 311 ? -51.377 -33.735 128.404 1.00 72.06 311 ARG A CA 1
ATOM 2590 C C . ARG A 1 311 ? -50.543 -34.586 129.360 1.00 72.06 311 ARG A C 1
ATOM 2592 O O . ARG A 1 311 ? -51.008 -34.846 130.464 1.00 72.06 311 ARG A O 1
ATOM 2599 N N . LYS A 1 312 ? -49.312 -34.941 128.986 1.00 73.19 312 LYS A N 1
ATOM 2600 C CA . LYS A 1 312 ? -48.374 -35.685 129.842 1.00 73.19 312 LYS A CA 1
ATOM 2601 C C . LYS A 1 312 ? -48.007 -34.894 131.100 1.00 73.19 312 LYS A C 1
ATOM 2603 O O . LYS A 1 312 ? -48.020 -35.456 132.185 1.00 73.19 312 LYS A O 1
ATOM 2608 N N . GLN A 1 313 ? -47.774 -33.583 130.995 1.00 69.50 313 GLN A N 1
ATOM 2609 C CA . GLN A 1 313 ? -47.554 -32.719 132.164 1.00 69.50 313 GLN A CA 1
ATOM 2610 C C . GLN A 1 313 ? -48.782 -32.649 133.080 1.00 69.50 313 GLN A C 1
ATOM 2612 O O . GLN A 1 313 ? -48.630 -32.702 134.295 1.00 69.50 313 GLN A O 1
ATOM 2617 N N . LYS A 1 314 ? -50.000 -32.576 132.522 1.00 70.94 314 LYS A N 1
ATOM 2618 C CA . LYS A 1 314 ? -51.239 -32.630 133.314 1.00 70.94 314 LYS A CA 1
ATOM 2619 C C . LYS A 1 314 ? -51.431 -33.977 134.013 1.00 70.94 314 LYS A C 1
ATOM 2621 O O . LYS A 1 314 ? -51.854 -33.978 135.161 1.00 70.94 314 LYS A O 1
ATOM 2626 N N . GLN A 1 315 ? -51.104 -35.087 133.351 1.00 69.25 315 GLN A N 1
ATOM 2627 C CA . GLN A 1 315 ? -51.142 -36.424 133.954 1.00 69.25 315 GLN A CA 1
ATOM 2628 C C . GLN A 1 315 ? -50.115 -36.551 135.081 1.00 69.25 315 GLN A C 1
ATOM 2630 O O . GLN A 1 315 ? -50.489 -36.890 136.194 1.00 69.25 315 GLN A O 1
ATOM 2635 N N . MET A 1 316 ? -48.864 -36.143 134.844 1.00 65.31 316 MET A N 1
ATOM 2636 C CA . MET A 1 316 ? -47.825 -36.104 135.881 1.00 65.31 316 MET A CA 1
ATOM 2637 C C . MET A 1 316 ? -48.224 -35.213 137.068 1.00 65.31 316 MET A C 1
ATOM 2639 O O . MET A 1 316 ? -47.963 -35.562 138.213 1.00 65.31 316 MET A O 1
ATOM 2643 N N . PHE A 1 317 ? -48.881 -34.074 136.818 1.00 67.81 317 PHE A N 1
ATOM 2644 C CA . PHE A 1 317 ? -49.386 -33.196 137.877 1.00 67.81 317 PHE A CA 1
ATOM 2645 C C . PHE A 1 317 ? -50.538 -33.837 138.664 1.00 67.81 317 PHE A C 1
ATOM 2647 O O . PHE A 1 317 ? -50.557 -33.751 139.889 1.00 67.81 317 PHE A O 1
ATOM 2654 N N . GLN A 1 318 ? -51.471 -34.516 137.987 1.00 66.81 318 GLN A N 1
ATOM 2655 C CA . GLN A 1 318 ? -52.536 -35.281 138.644 1.00 66.81 318 GLN A CA 1
ATOM 2656 C C . GLN A 1 318 ? -51.984 -36.436 139.484 1.00 66.81 318 GLN A C 1
ATOM 2658 O O . GLN A 1 318 ? -52.426 -36.616 140.616 1.00 66.81 318 GLN A O 1
ATOM 2663 N N . ASP A 1 319 ? -51.000 -37.175 138.975 1.00 67.44 319 ASP A N 1
ATOM 2664 C CA . ASP A 1 319 ? -50.360 -38.271 139.705 1.00 67.44 319 ASP A CA 1
ATOM 2665 C C . ASP A 1 319 ? -49.607 -37.757 140.939 1.00 67.44 319 ASP A C 1
ATOM 2667 O O . ASP A 1 319 ? -49.736 -38.331 142.021 1.00 67.44 319 ASP A O 1
ATOM 2671 N N . LEU A 1 320 ? -48.908 -36.622 140.826 1.00 67.81 320 LEU A N 1
ATOM 2672 C CA . LEU A 1 320 ? -48.263 -35.962 141.966 1.00 67.81 320 LEU A CA 1
ATOM 2673 C C . LEU A 1 320 ? -49.292 -35.497 143.012 1.00 67.81 320 LEU A C 1
ATOM 2675 O O . LEU A 1 320 ? -49.078 -35.647 144.213 1.00 67.81 320 LEU A O 1
ATOM 2679 N N . GLN A 1 321 ? -50.434 -34.964 142.571 1.00 61.69 321 GLN A N 1
ATOM 2680 C CA . GLN A 1 321 ? -51.509 -34.512 143.456 1.00 61.69 321 GLN A CA 1
ATOM 2681 C C . GLN A 1 321 ? -52.211 -35.685 144.160 1.00 61.69 321 GLN A C 1
ATOM 2683 O O . GLN A 1 321 ? -52.577 -35.578 145.331 1.00 61.69 321 GLN A O 1
ATOM 2688 N N . ASN A 1 322 ? -52.335 -36.830 143.485 1.00 65.56 322 ASN A N 1
ATOM 2689 C CA . ASN A 1 322 ? -52.828 -38.071 144.078 1.00 65.56 322 ASN A CA 1
ATOM 2690 C C . ASN A 1 322 ? -51.845 -38.633 145.115 1.00 65.56 322 ASN A C 1
ATOM 2692 O O . ASN A 1 322 ? -52.277 -39.010 146.202 1.00 65.56 322 ASN A O 1
ATOM 2696 N N . GLN A 1 323 ? -50.537 -38.606 144.839 1.00 66.50 323 GLN A N 1
ATOM 2697 C CA . GLN A 1 323 ? -49.505 -38.982 145.816 1.00 66.50 323 GLN A CA 1
ATOM 2698 C C . GLN A 1 323 ? -49.522 -38.066 147.048 1.00 66.50 323 GLN A C 1
ATOM 2700 O O . GLN A 1 323 ? -49.458 -38.554 148.175 1.00 66.50 323 GLN A O 1
ATOM 2705 N N . LEU A 1 324 ? -49.692 -36.752 146.859 1.00 60.81 324 LEU A N 1
ATOM 2706 C CA . LEU A 1 324 ? -49.798 -35.794 147.965 1.00 60.81 324 LEU A CA 1
ATOM 2707 C C . LEU A 1 324 ? -51.040 -36.058 148.837 1.00 60.81 324 LEU A C 1
ATOM 2709 O O . LEU A 1 324 ? -50.963 -36.027 150.066 1.00 60.81 324 LEU A O 1
ATOM 2713 N N . ASN A 1 325 ? -52.178 -36.370 148.208 1.00 60.50 325 ASN A N 1
ATOM 2714 C CA . ASN A 1 325 ? -53.413 -36.739 148.906 1.00 60.50 325 ASN A CA 1
ATOM 2715 C C . ASN A 1 325 ? -53.287 -38.086 149.642 1.00 60.50 325 ASN A C 1
ATOM 2717 O O . ASN A 1 325 ? -53.846 -38.253 150.728 1.00 60.50 325 ASN A O 1
ATOM 2721 N N . GLU A 1 326 ? -52.550 -39.054 149.092 1.00 60.47 326 GLU A N 1
ATOM 2722 C CA . GLU A 1 326 ? -52.241 -40.311 149.784 1.00 60.47 326 GLU A CA 1
ATOM 2723 C C . GLU A 1 326 ? -51.301 -40.108 150.980 1.00 60.47 326 GLU A C 1
ATOM 2725 O O . GLU A 1 326 ? -51.492 -40.739 152.024 1.00 60.47 326 GLU A O 1
ATOM 2730 N N . GLU A 1 327 ? -50.321 -39.208 150.880 1.00 60.03 327 GLU A N 1
ATOM 2731 C CA . GLU A 1 327 ? -49.468 -38.840 152.014 1.00 60.03 327 GLU A CA 1
ATOM 2732 C C . GLU A 1 327 ? -50.246 -38.128 153.126 1.00 60.03 327 GLU A C 1
ATOM 2734 O O . GLU A 1 327 ? -50.021 -38.414 154.305 1.00 60.03 327 GLU A O 1
ATOM 2739 N N . GLN A 1 328 ? -51.194 -37.252 152.783 1.00 58.22 328 GLN A N 1
ATOM 2740 C CA . GLN A 1 328 ? -52.076 -36.613 153.766 1.00 58.22 328 GLN A CA 1
ATOM 2741 C C . GLN A 1 328 ? -52.963 -37.641 154.484 1.00 58.22 328 GLN A C 1
ATOM 2743 O O . GLN A 1 328 ? -53.019 -37.641 155.713 1.00 58.22 328 GLN A O 1
ATOM 2748 N N . LYS A 1 329 ? -53.535 -38.612 153.758 1.00 58.34 329 LYS A N 1
ATOM 2749 C CA . LYS A 1 329 ? -54.295 -39.723 154.366 1.00 58.34 329 LYS A CA 1
ATOM 2750 C C . LYS A 1 329 ? -53.432 -40.612 155.271 1.00 58.34 329 LYS A C 1
ATOM 2752 O O . LYS A 1 329 ? -53.902 -41.071 156.310 1.00 58.34 329 LYS A O 1
ATOM 2757 N N . LYS A 1 330 ? -52.156 -40.839 154.933 1.00 57.06 330 LYS A N 1
ATOM 2758 C CA . LYS A 1 330 ? -51.213 -41.589 155.791 1.00 57.06 330 LYS A CA 1
ATOM 2759 C C . LYS A 1 330 ? -50.798 -40.817 157.049 1.00 57.06 330 LYS A C 1
ATOM 2761 O O . LYS A 1 330 ? -50.472 -41.455 158.052 1.00 57.06 330 LYS A O 1
ATOM 2766 N N . LYS A 1 331 ? -50.816 -39.479 157.024 1.00 56.59 331 LYS A N 1
ATOM 2767 C CA . LYS A 1 331 ? -50.604 -38.636 158.214 1.00 56.59 331 LYS A CA 1
ATOM 2768 C C . LYS A 1 331 ? -51.833 -38.637 159.133 1.00 56.59 331 LYS A C 1
ATOM 2770 O O . LYS A 1 331 ? -51.669 -38.862 160.328 1.00 56.59 331 LYS A O 1
ATOM 2775 N N . GLU A 1 332 ? -53.046 -38.559 158.584 1.00 54.31 332 GLU A N 1
ATOM 2776 C CA . GLU A 1 332 ? -54.295 -38.618 159.370 1.00 54.31 332 GLU A CA 1
ATOM 2777 C C . GLU A 1 332 ? -54.533 -39.975 160.067 1.00 54.31 332 GLU A C 1
ATOM 2779 O O . GLU A 1 332 ? -55.126 -40.026 161.144 1.00 54.31 332 GLU A O 1
ATOM 2784 N N . VAL A 1 333 ? -54.044 -41.089 159.504 1.00 56.44 333 VAL A N 1
ATOM 2785 C CA . VAL A 1 333 ? -54.135 -42.422 160.141 1.00 56.44 333 VAL A CA 1
ATOM 2786 C C . VAL A 1 333 ? -53.113 -42.600 161.277 1.00 56.44 333 VAL A C 1
ATOM 2788 O O . VAL A 1 333 ? -53.354 -43.378 162.198 1.00 56.44 333 VAL A O 1
ATOM 2791 N N . LYS A 1 334 ? -51.998 -41.855 161.272 1.00 55.50 334 LYS A N 1
ATOM 2792 C CA . LYS A 1 334 ? -51.010 -41.884 162.367 1.00 55.50 334 LYS A CA 1
ATOM 2793 C C . LYS A 1 334 ? -51.415 -41.022 163.567 1.00 55.50 334 LYS A C 1
ATOM 2795 O O . LYS A 1 334 ? -51.061 -41.378 164.685 1.00 55.50 334 LYS A O 1
ATOM 2800 N N . GLU A 1 335 ? -52.196 -39.960 163.369 1.00 52.53 335 GLU A N 1
ATOM 2801 C CA . GLU A 1 335 ? -52.701 -39.117 164.470 1.00 52.53 335 GLU A CA 1
ATOM 2802 C C . GLU A 1 335 ? -53.885 -39.737 165.237 1.00 52.53 335 GLU A C 1
ATOM 2804 O O . GLU A 1 335 ? -54.127 -39.367 166.382 1.00 52.53 335 GLU A O 1
ATOM 2809 N N . LYS A 1 336 ? -54.583 -40.736 164.674 1.00 52.78 336 LYS A N 1
ATOM 2810 C CA . LYS A 1 336 ? -55.707 -41.428 165.343 1.00 52.78 336 LYS A CA 1
ATOM 2811 C C . LYS A 1 336 ? -55.324 -42.639 166.211 1.00 52.78 336 LYS A C 1
ATOM 2813 O O . LYS A 1 336 ? -56.198 -43.183 166.869 1.00 52.78 336 LYS A O 1
ATOM 2818 N N . ASN A 1 337 ? -54.047 -43.035 166.251 1.00 48.72 337 ASN A N 1
ATOM 2819 C CA . ASN A 1 337 ? -53.544 -44.178 167.040 1.00 48.72 337 ASN A CA 1
ATOM 2820 C C . ASN A 1 337 ? -52.686 -43.763 168.259 1.00 48.72 337 ASN A C 1
ATOM 2822 O O . ASN A 1 337 ? -51.920 -44.575 168.774 1.00 48.72 337 ASN A O 1
ATOM 2826 N N . SER A 1 338 ? -52.784 -42.506 168.710 1.00 45.16 338 SER A N 1
ATOM 2827 C CA . SER A 1 338 ? -52.073 -42.002 169.900 1.00 45.16 338 SER A CA 1
ATOM 2828 C C . SER A 1 338 ? -52.985 -41.245 170.884 1.00 45.16 338 SER A C 1
ATOM 2830 O O . SER A 1 338 ? -52.517 -40.355 171.597 1.00 45.16 338 SER A O 1
ATOM 2832 N N . GLN A 1 339 ? -54.271 -41.605 170.910 1.00 42.94 339 GLN A N 1
ATOM 2833 C CA . GLN A 1 339 ? -55.176 -41.466 172.060 1.00 42.94 339 GLN A CA 1
ATOM 2834 C C . GLN A 1 339 ? -55.400 -42.861 172.635 1.00 42.94 339 GLN A C 1
ATOM 2836 O O . GLN A 1 339 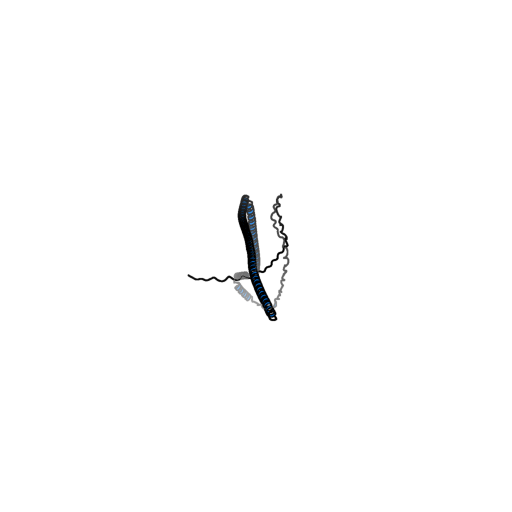? -55.510 -42.961 173.876 1.00 42.94 339 GLN A O 1
#

Sequence (339 aa):
MATKNLQQSNLLSIQTNNKLAMQSPNHLLKSVGQSTLNQRYNNNSSSGIYQSGLPQIYYNKQTQKDLSTKSTNNLRSLRTEGIKSESLDKSSLAKSLCIISQDELNKIKQRIKMEDDLPTYDRQAEKKKLHELSMKRIENWPDNLLNITQKKEKERYEKFEKIEKEKRLIDEQEEAYQREQYRKIIKDSNEKIFAQDPRVRQFKKSMLFSAIMQERKEQMELKKYVDDINNNYNNEQTQQMETIKMHEEEEKQKLKEKKLAQLQQMKQDLAKQLQEMKEKKIQQIMDDQKEGALIKERANEENQENIEKRRKQKQMFQDLQNQLNEEQKKKEVKEKNSQ

Organism: Tetrahymena thermophila (strain SB210) (NCBI:txid312017)